Protein AF-A0AA96WYP0-F1 (afdb_monomer_lite)

Radius of gyration: 23.18 Å; chains: 1; bounding box: 49×53×69 Å

Secondary structure (DSSP, 8-state):
----PPPHHHHHHHTTT--EEEEETTEEEEE--SS--EEEPP-------EE--------------HHHHHHHHHHHHTT--EEEES--HHHHHHHHHHHTTT---TT-EEEES---SHHHHHHHHHHHHEE--TTB---HHHHHHHHHT---EEEEES----HHHHHHHHHH-TT-EEEEEESS---TTSS-EEE-----TTS-------S--HHHHHHHHHHHHHHHHHHHHTT-HHHHHHHHHHHHHHHHHTT-HHHHHHHHHHHHHHHHHHT-HHHHHHHHHHHHHHHHHTT-HHHHHHHHHHHHHHHHHTT-HHHHHHHHHHHHHHHHHHSPPPTT---TT--S---

Foldseek 3Di:
DDQVPAPPLQCVQCPVQFPAKADFQFFIWTDGGLLAIFGGHGDHDDDDWAFDAFDDPADDDDDDPPVVLVLCVVCVVVVFAEEEEQDDLLVLVVSLSNNQVVDAWPRGEAEDSEAEFLQLVLQVVQVRGTPDDLRYDYAPVRSLVSQAPDAYEYEARAYPDALVSVVVVCNSNVNYHYYYYHHDDHHPPGPHYHYDPDDDPPPRDDPDDPDDDPVVVVVVVVVLVVVLVVCVVVVVLVVLLVSLSVCLSVCVSVVVLRVSLVSLVSQCVSCVSVVPLLSNLSSLQHNLLSCVSNVVLVSSLVSLVSSLVSCVVVVVVSSNSRSVNRNVSSVVVVDPDPPPDDDPPPPPPDD

Organism: NCBI:txid3060204

pLDDT: mean 81.18, std 18.22, range [28.7, 98.75]

Structure (mmCIF, N/CA/C/O backbone):
data_AF-A0AA96WYP0-F1
#
_entry.id   AF-A0AA96WYP0-F1
#
loop_
_atom_site.group_PDB
_atom_site.id
_atom_site.type_symbol
_atom_site.label_atom_id
_atom_site.label_alt_id
_atom_site.label_comp_id
_atom_site.label_asym_id
_atom_site.label_entity_id
_atom_site.label_seq_id
_atom_site.pdbx_PDB_ins_code
_atom_site.Cartn_x
_atom_site.Cartn_y
_atom_site.Cartn_z
_atom_site.occupancy
_atom_site.B_iso_or_equiv
_atom_site.auth_seq_id
_atom_site.auth_comp_id
_atom_site.auth_asym_id
_atom_site.auth_atom_id
_atom_site.pdbx_PDB_model_num
ATOM 1 N N . MET A 1 1 ? -13.093 6.572 -33.794 1.00 38.16 1 MET A N 1
ATOM 2 C CA . MET A 1 1 ? -11.907 5.724 -34.028 1.00 38.16 1 MET A CA 1
ATOM 3 C C . MET A 1 1 ? -10.662 6.510 -33.650 1.00 38.16 1 MET A C 1
ATOM 5 O O . MET A 1 1 ? -10.245 7.352 -34.424 1.00 38.16 1 MET A O 1
ATOM 9 N N . SER A 1 2 ? -10.109 6.244 -32.468 1.00 28.70 2 SER A N 1
ATOM 10 C CA . SER A 1 2 ? -8.666 6.255 -32.186 1.00 28.70 2 SER A CA 1
ATOM 11 C C . SER A 1 2 ? -8.486 5.521 -30.855 1.00 28.70 2 SER A C 1
ATOM 13 O O . SER A 1 2 ? -8.260 6.111 -29.804 1.00 28.70 2 SER A O 1
ATOM 15 N N . SER A 1 3 ? -8.691 4.203 -30.895 1.00 36.91 3 SER A N 1
ATOM 16 C CA . SER A 1 3 ? -8.041 3.335 -29.919 1.00 36.91 3 SER A CA 1
ATOM 17 C C . SER A 1 3 ? -6.551 3.633 -30.062 1.00 36.91 3 SER A C 1
ATOM 19 O O . SER A 1 3 ? -6.009 3.448 -31.154 1.00 36.91 3 SER A O 1
ATOM 21 N N . SER A 1 4 ? -5.889 4.146 -29.024 1.00 49.41 4 SER A N 1
ATOM 22 C CA . SER A 1 4 ? -4.438 3.997 -28.949 1.00 49.41 4 SER A CA 1
ATOM 23 C C . SER A 1 4 ? -4.193 2.514 -28.683 1.00 49.41 4 SER A C 1
ATOM 25 O O . SER A 1 4 ? -4.024 2.094 -27.537 1.00 49.41 4 SER A O 1
ATOM 27 N N . ALA A 1 5 ? -4.328 1.705 -29.735 1.00 65.31 5 ALA A N 1
ATOM 28 C CA . ALA A 1 5 ? -4.024 0.292 -29.688 1.00 65.31 5 ALA A CA 1
ATOM 29 C C . ALA A 1 5 ? -2.594 0.186 -29.169 1.00 65.31 5 ALA A C 1
ATOM 31 O O . ALA A 1 5 ? -1.705 0.915 -29.626 1.00 65.31 5 ALA A O 1
ATOM 32 N N . LEU A 1 6 ? -2.410 -0.644 -28.146 1.00 78.50 6 LEU A N 1
ATOM 33 C CA . LEU A 1 6 ? -1.093 -0.938 -27.614 1.00 78.50 6 LEU A CA 1
ATOM 34 C C . LEU A 1 6 ? -0.174 -1.276 -28.793 1.00 78.50 6 LEU A C 1
ATOM 36 O O . LEU A 1 6 ? -0.592 -1.911 -29.760 1.00 78.50 6 LEU A O 1
ATOM 40 N N . SER A 1 7 ? 1.081 -0.830 -28.750 1.00 83.12 7 SER A N 1
ATOM 41 C CA . SER A 1 7 ? 2.021 -1.243 -29.796 1.00 83.12 7 SER A CA 1
ATOM 42 C C . SER A 1 7 ? 2.096 -2.774 -29.842 1.00 83.12 7 SER A C 1
ATOM 44 O O . SER A 1 7 ? 2.009 -3.425 -28.798 1.00 83.12 7 SER A O 1
ATOM 46 N N . SER A 1 8 ? 2.319 -3.360 -31.020 1.00 84.94 8 SER A N 1
ATOM 47 C CA . SER A 1 8 ? 2.435 -4.821 -31.162 1.00 84.94 8 SER A CA 1
ATOM 48 C C . SER A 1 8 ? 3.476 -5.421 -30.207 1.00 84.94 8 SER A C 1
ATOM 50 O O . SER A 1 8 ? 3.281 -6.507 -29.669 1.00 84.94 8 SER A O 1
ATOM 52 N N . THR A 1 9 ? 4.557 -4.685 -29.929 1.00 88.56 9 THR A N 1
ATOM 53 C CA . THR A 1 9 ? 5.573 -5.026 -28.921 1.00 88.56 9 THR A CA 1
ATOM 54 C C . THR A 1 9 ? 4.970 -5.234 -27.531 1.00 88.56 9 THR A C 1
ATOM 56 O O . THR A 1 9 ? 5.290 -6.209 -26.854 1.00 88.56 9 THR A O 1
ATOM 59 N N . ILE A 1 10 ? 4.094 -4.327 -27.104 1.00 88.25 10 ILE A N 1
ATOM 60 C CA . ILE A 1 10 ? 3.428 -4.377 -25.802 1.00 88.25 10 ILE A CA 1
ATOM 61 C C . ILE A 1 10 ? 2.369 -5.480 -25.785 1.00 88.25 10 ILE A C 1
ATOM 63 O O . ILE A 1 10 ? 2.313 -6.249 -24.830 1.00 88.25 10 ILE A O 1
ATOM 67 N N . GLU A 1 11 ? 1.570 -5.605 -26.847 1.00 87.00 11 GLU A N 1
ATOM 68 C CA . GLU A 1 11 ? 0.563 -6.665 -26.965 1.00 87.00 11 GLU A CA 1
ATOM 69 C C . GLU A 1 11 ? 1.197 -8.056 -26.847 1.00 87.00 11 GLU A C 1
ATOM 71 O O . GLU A 1 11 ? 0.736 -8.881 -26.059 1.00 87.00 11 GLU A O 1
ATOM 76 N N . MET A 1 12 ? 2.310 -8.299 -27.549 1.00 87.06 12 MET A N 1
ATOM 77 C CA . MET A 1 12 ? 3.061 -9.555 -27.445 1.00 87.06 12 MET A CA 1
ATOM 78 C C . MET A 1 12 ? 3.633 -9.781 -26.042 1.00 87.06 12 MET A C 1
ATOM 80 O O . MET A 1 12 ? 3.637 -10.911 -25.560 1.00 87.06 12 MET A O 1
ATOM 84 N N . ALA A 1 13 ? 4.109 -8.727 -25.374 1.00 86.25 13 ALA A N 1
ATOM 85 C CA . ALA A 1 13 ? 4.645 -8.832 -24.019 1.00 86.25 13 ALA A CA 1
ATOM 86 C C . ALA A 1 13 ? 3.561 -9.130 -22.968 1.00 86.25 13 ALA A C 1
ATOM 88 O O . ALA A 1 13 ? 3.858 -9.758 -21.952 1.00 86.25 13 ALA A O 1
ATOM 89 N N . LEU A 1 14 ? 2.320 -8.693 -23.204 1.00 86.31 14 LEU A N 1
ATOM 90 C CA . LEU A 1 14 ? 1.174 -8.921 -22.320 1.00 86.31 14 LEU A CA 1
ATOM 91 C C . LEU A 1 14 ? 0.420 -10.221 -22.620 1.00 86.31 14 LEU A C 1
ATOM 93 O O . LEU A 1 14 ? -0.296 -10.714 -21.746 1.00 86.31 14 LEU A O 1
ATOM 97 N N . ALA A 1 15 ? 0.554 -10.772 -23.829 1.00 84.38 15 ALA A N 1
ATOM 98 C CA . ALA A 1 15 ? -0.204 -11.929 -24.295 1.00 84.38 15 ALA A CA 1
ATOM 99 C C . ALA A 1 15 ? -0.119 -13.112 -23.312 1.00 84.38 15 ALA A C 1
ATOM 101 O O . ALA A 1 15 ? 0.938 -13.705 -23.108 1.00 84.38 15 ALA A O 1
ATOM 102 N N . GLY A 1 16 ? -1.253 -13.438 -22.678 1.00 76.88 16 GLY A N 1
ATOM 103 C CA . GLY A 1 16 ? -1.366 -14.522 -21.694 1.00 76.88 16 GLY A CA 1
ATOM 104 C C . GLY A 1 16 ? -0.687 -14.264 -20.343 1.00 76.88 16 GLY A C 1
ATOM 105 O O . GLY A 1 16 ? -0.686 -15.156 -19.500 1.00 76.88 16 GLY A O 1
ATOM 106 N N . LYS A 1 17 ? -0.119 -13.070 -20.123 1.00 85.69 17 LYS A N 1
ATOM 107 C CA . LYS A 1 17 ? 0.563 -12.685 -18.877 1.00 85.69 17 LYS A CA 1
ATOM 108 C C . LYS A 1 17 ? -0.240 -11.738 -17.992 1.00 85.69 17 LYS A C 1
ATOM 110 O O . LYS A 1 17 ? 0.137 -11.554 -16.842 1.00 85.69 17 LYS A O 1
ATOM 115 N N . VAL A 1 18 ? -1.302 -11.110 -18.503 1.00 84.81 18 VAL A N 1
ATOM 116 C CA . VAL A 1 18 ? -2.153 -10.222 -17.694 1.00 84.81 18 VAL A CA 1
ATOM 117 C C . VAL A 1 18 ? -2.852 -11.047 -16.619 1.00 84.81 18 VAL A C 1
ATOM 119 O O . VAL A 1 18 ? -3.639 -11.938 -16.930 1.00 84.81 18 VAL A O 1
ATOM 122 N N . VAL A 1 19 ? -2.558 -10.736 -15.360 1.00 87.25 19 VAL A N 1
ATOM 123 C CA . VAL A 1 19 ? -3.119 -11.418 -14.185 1.00 87.25 19 VAL A CA 1
ATOM 124 C C . VAL A 1 19 ? -4.203 -10.595 -13.498 1.00 87.25 19 VAL A C 1
ATOM 126 O O . VAL A 1 19 ? -5.045 -11.166 -12.815 1.00 87.25 19 VAL A O 1
ATOM 129 N N . ALA A 1 20 ? -4.214 -9.272 -13.690 1.00 87.56 20 ALA A N 1
ATOM 130 C CA . ALA A 1 20 ? -5.271 -8.405 -13.184 1.00 87.56 20 ALA A CA 1
ATOM 131 C C . ALA A 1 20 ? -5.466 -7.160 -14.051 1.00 87.56 20 ALA A C 1
ATOM 133 O O . ALA A 1 20 ? -4.534 -6.670 -14.698 1.00 87.56 20 ALA A O 1
ATOM 134 N N . ARG A 1 21 ? -6.698 -6.648 -14.017 1.00 91.88 21 ARG A N 1
ATOM 135 C CA . ARG A 1 21 ? -7.125 -5.394 -14.634 1.00 91.88 21 ARG A CA 1
ATOM 136 C C . ARG A 1 21 ? -7.907 -4.594 -13.601 1.00 91.88 21 ARG A C 1
ATOM 138 O O . ARG A 1 21 ? -8.821 -5.148 -12.997 1.00 91.88 21 ARG A O 1
ATOM 145 N N . PHE A 1 22 ? -7.562 -3.320 -13.432 1.00 91.12 22 PHE A N 1
ATOM 146 C CA . PHE A 1 22 ? -8.312 -2.401 -12.580 1.00 91.12 22 PHE A CA 1
ATOM 147 C C . PHE A 1 22 ? -8.822 -1.198 -13.355 1.00 91.12 22 PHE A C 1
ATOM 149 O O . PHE A 1 22 ? -8.076 -0.579 -14.108 1.00 91.12 22 PHE A O 1
ATOM 156 N N . VAL A 1 23 ? -10.077 -0.841 -13.123 1.00 90.06 23 VAL A N 1
ATOM 157 C CA . VAL A 1 23 ? -10.712 0.380 -13.603 1.00 90.06 23 VAL A CA 1
ATOM 158 C C . VAL A 1 23 ? -10.481 1.482 -12.572 1.00 90.06 23 VAL A C 1
ATOM 160 O O . VAL A 1 23 ? -10.917 1.393 -11.418 1.00 90.06 23 VAL A O 1
ATOM 163 N N . LEU A 1 24 ? -9.783 2.529 -12.995 1.00 88.19 24 LEU A N 1
ATOM 164 C CA . LEU A 1 24 ? -9.467 3.726 -12.221 1.00 88.19 24 LEU A CA 1
ATOM 165 C C . LEU A 1 24 ? -10.377 4.877 -12.660 1.00 88.19 24 LEU A C 1
ATOM 167 O O . LEU A 1 24 ? -11.074 4.786 -13.668 1.00 88.19 24 LEU A O 1
ATOM 171 N N . GLU A 1 25 ? -10.361 5.983 -11.918 1.00 84.50 25 GLU A N 1
ATOM 172 C CA . GLU A 1 25 ? -11.080 7.203 -12.321 1.00 84.50 25 GLU A CA 1
ATOM 173 C C . GLU A 1 25 ? -10.542 7.741 -13.657 1.00 84.50 25 GLU A C 1
ATOM 175 O O . GLU A 1 25 ? -11.285 8.220 -14.513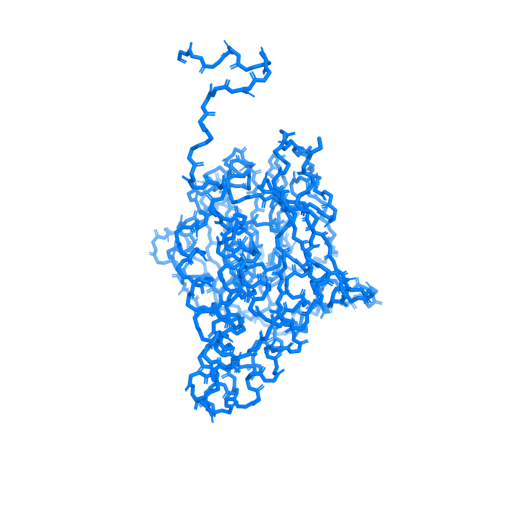 1.00 84.50 25 GLU A O 1
ATOM 180 N N . GLN A 1 26 ? -9.227 7.608 -13.842 1.00 80.25 26 GLN A N 1
ATOM 181 C CA . GLN A 1 26 ? -8.458 8.219 -14.920 1.00 80.25 26 GLN A CA 1
ATOM 182 C C . GLN A 1 26 ? -7.904 7.179 -15.915 1.00 80.25 26 GLN A C 1
ATOM 184 O O . GLN A 1 26 ? -6.863 7.399 -16.524 1.00 80.25 26 GLN A O 1
ATOM 189 N N . GLY A 1 27 ? -8.571 6.034 -16.093 1.00 86.81 27 GLY A N 1
ATOM 190 C CA . GLY A 1 27 ? -8.165 5.007 -17.063 1.00 86.81 27 GLY A CA 1
ATOM 191 C C . GLY A 1 27 ? -8.193 3.599 -16.491 1.00 86.81 27 GLY A C 1
ATOM 192 O O . GLY A 1 27 ? -8.903 3.323 -15.528 1.00 86.81 27 GLY A O 1
ATOM 193 N N . GLU A 1 28 ? -7.417 2.695 -17.080 1.00 89.81 28 GLU A N 1
ATOM 194 C CA . GLU A 1 28 ? -7.327 1.318 -16.593 1.00 89.81 28 GLU A CA 1
ATOM 195 C C . GLU A 1 28 ? -5.880 0.883 -16.399 1.00 89.81 28 GLU A C 1
ATOM 197 O O . GLU A 1 28 ? -4.975 1.314 -17.112 1.00 89.81 28 GLU A O 1
ATOM 202 N N . LEU A 1 29 ? -5.677 -0.015 -15.445 1.00 92.31 29 LEU A N 1
ATOM 203 C CA . LEU A 1 29 ? -4.386 -0.559 -15.066 1.00 92.31 29 LEU A CA 1
ATOM 204 C C . LEU A 1 29 ? -4.328 -2.036 -15.449 1.00 92.31 29 LEU A C 1
ATOM 206 O O . LEU A 1 29 ? -5.180 -2.804 -15.006 1.00 92.31 29 LEU A O 1
ATOM 210 N N . LEU A 1 30 ? -3.326 -2.456 -16.223 1.00 93.19 30 LEU A N 1
ATOM 211 C CA . LEU A 1 30 ? -3.060 -3.877 -16.473 1.00 93.19 30 LEU A CA 1
ATOM 212 C C . LEU A 1 30 ? -1.788 -4.324 -15.755 1.00 93.19 30 LEU A C 1
ATOM 214 O O . LEU A 1 30 ? -0.708 -3.763 -15.954 1.00 93.19 30 LEU A O 1
ATOM 218 N N . ILE A 1 31 ? -1.911 -5.391 -14.969 1.00 91.00 31 ILE A N 1
ATOM 219 C CA . ILE A 1 31 ? -0.829 -5.973 -14.172 1.00 91.00 31 ILE A CA 1
ATOM 220 C C . ILE A 1 31 ? -0.502 -7.360 -14.727 1.00 91.00 31 ILE A C 1
ATOM 222 O O . ILE A 1 31 ? -1.404 -8.161 -14.979 1.00 91.00 31 ILE A O 1
ATOM 226 N N . GLY A 1 32 ? 0.789 -7.666 -14.891 1.00 84.94 32 GLY A N 1
ATOM 227 C CA . GLY A 1 32 ? 1.239 -9.026 -15.214 1.00 84.94 32 GLY A CA 1
ATOM 228 C C . GLY A 1 32 ? 2.540 -9.137 -16.005 1.00 84.94 32 GLY A C 1
ATOM 229 O O . GLY A 1 32 ? 3.241 -10.140 -15.888 1.00 84.94 32 GLY A O 1
ATOM 230 N N . SER A 1 33 ? 2.921 -8.093 -16.743 1.00 88.75 33 SER A N 1
ATOM 231 C CA . SER A 1 33 ? 4.193 -8.056 -17.476 1.00 88.75 33 SER A CA 1
ATOM 232 C C . SER A 1 33 ? 5.409 -8.059 -16.540 1.00 88.75 33 SER A C 1
ATOM 234 O O . SER A 1 33 ? 5.345 -7.597 -15.400 1.00 88.75 33 SER A O 1
ATOM 236 N N . ASP A 1 34 ? 6.544 -8.541 -17.042 1.00 88.44 34 ASP A N 1
ATOM 237 C CA . ASP A 1 34 ? 7.849 -8.443 -16.371 1.00 88.44 34 ASP A CA 1
ATOM 238 C C . ASP A 1 34 ? 8.503 -7.064 -16.580 1.00 88.44 34 ASP A C 1
ATOM 240 O O . ASP A 1 34 ? 9.399 -6.675 -15.837 1.00 88.44 34 ASP A O 1
ATOM 244 N N . TYR A 1 35 ? 8.016 -6.298 -17.563 1.00 91.19 35 TYR A N 1
ATOM 245 C CA . TYR A 1 35 ? 8.504 -4.955 -17.898 1.00 91.19 35 TYR A CA 1
ATOM 246 C C . TYR A 1 35 ? 7.814 -3.837 -17.105 1.00 91.19 35 TYR A C 1
ATOM 248 O O . TYR A 1 35 ? 8.267 -2.690 -17.139 1.00 91.19 35 TYR A O 1
ATOM 256 N N . GLY A 1 36 ? 6.748 -4.175 -16.381 1.00 91.44 36 GLY A N 1
ATOM 257 C CA . GLY A 1 36 ? 5.998 -3.259 -15.532 1.00 91.44 36 GLY A CA 1
ATOM 258 C C . GLY A 1 36 ? 4.507 -3.191 -15.851 1.00 91.44 36 GLY A C 1
ATOM 259 O O . GLY A 1 36 ? 4.010 -3.801 -16.800 1.00 91.44 36 GLY A O 1
ATOM 260 N N . VAL A 1 37 ? 3.790 -2.471 -15.001 1.00 93.88 37 VAL A N 1
ATOM 261 C CA . VAL A 1 37 ? 2.352 -2.227 -15.083 1.00 93.88 37 VAL A CA 1
ATOM 262 C C . VAL A 1 37 ? 2.063 -1.211 -16.180 1.00 93.88 37 VAL A C 1
ATOM 264 O O . VAL A 1 37 ? 2.791 -0.237 -16.345 1.00 93.88 37 VAL A O 1
ATOM 267 N N . ILE A 1 38 ? 0.990 -1.421 -16.940 1.00 94.44 38 ILE A N 1
ATOM 268 C CA . ILE A 1 38 ? 0.659 -0.556 -18.072 1.00 94.44 38 ILE A CA 1
ATOM 269 C C . ILE A 1 38 ? -0.676 0.156 -17.879 1.00 94.44 38 ILE A C 1
ATOM 271 O O . ILE A 1 38 ? -1.640 -0.430 -17.384 1.00 94.44 38 ILE A O 1
ATOM 275 N N . LEU A 1 39 ? -0.709 1.423 -18.284 1.00 92.00 39 LEU A N 1
ATOM 276 C CA . LEU A 1 39 ? -1.898 2.266 -18.268 1.00 92.00 39 LEU A CA 1
ATOM 277 C C . LEU A 1 39 ? -2.590 2.210 -19.624 1.00 92.00 39 LEU A C 1
ATOM 279 O O . LEU A 1 39 ? -1.966 2.419 -20.664 1.00 92.00 39 LEU A O 1
ATOM 283 N N . LEU A 1 40 ? -3.886 1.947 -19.624 1.00 88.44 40 LEU A N 1
ATOM 284 C CA . LEU A 1 40 ? -4.735 2.087 -20.797 1.00 88.44 40 LEU A CA 1
ATOM 285 C C . LEU A 1 40 ? -5.434 3.447 -20.804 1.00 88.44 40 LEU A C 1
ATOM 287 O O . LEU A 1 40 ? -5.601 4.053 -19.741 1.00 88.44 40 LEU A O 1
ATOM 291 N N . PRO A 1 41 ? -5.834 3.922 -21.998 1.00 76.62 41 PRO A N 1
ATOM 292 C CA . PRO A 1 41 ? -6.423 5.237 -22.171 1.00 76.62 41 PRO A CA 1
ATOM 293 C C . PRO A 1 41 ? -7.605 5.513 -21.250 1.00 76.62 41 PRO A C 1
ATOM 295 O O . PRO A 1 41 ? -8.393 4.641 -20.886 1.00 76.62 41 PRO A O 1
ATOM 298 N N . LEU A 1 42 ? -7.709 6.796 -20.933 1.00 67.25 42 LEU A N 1
ATOM 299 C CA . LEU A 1 42 ? -8.707 7.398 -20.073 1.00 67.25 42 LEU A CA 1
ATOM 300 C C . LEU A 1 42 ? -10.117 7.192 -20.602 1.00 67.25 42 LEU A C 1
ATOM 302 O O . LEU A 1 42 ? -10.489 7.733 -21.645 1.00 67.25 42 LEU A O 1
ATOM 306 N N . GLN A 1 43 ? -10.931 6.494 -19.824 1.00 63.97 43 GLN A N 1
ATOM 307 C CA . GLN A 1 43 ? -12.372 6.564 -19.965 1.00 63.97 43 GLN A CA 1
ATOM 308 C C . GLN A 1 43 ? -12.931 7.166 -18.680 1.00 63.97 43 GLN A C 1
ATOM 310 O O . GLN A 1 43 ? -13.129 6.467 -17.694 1.00 63.97 43 GLN A O 1
ATOM 315 N N . MET A 1 44 ? -13.143 8.486 -18.686 1.00 61.94 44 MET A N 1
ATOM 316 C CA . MET A 1 44 ? -13.815 9.166 -17.579 1.00 61.94 44 MET A CA 1
ATOM 317 C C . MET A 1 44 ? -15.240 8.623 -17.481 1.00 61.94 44 MET A C 1
ATOM 319 O O . MET A 1 44 ? -16.068 8.860 -18.363 1.00 61.94 44 MET A O 1
ATOM 323 N N . ALA A 1 45 ? -15.521 7.892 -16.412 1.00 60.44 45 ALA A N 1
ATOM 324 C CA . ALA A 1 45 ? -16.871 7.524 -16.032 1.00 60.44 45 ALA A CA 1
ATOM 325 C C . ALA A 1 45 ? -17.215 8.303 -14.766 1.00 60.44 45 ALA A C 1
ATOM 327 O O . ALA A 1 45 ? -16.415 8.359 -13.838 1.00 60.44 45 ALA A O 1
ATOM 328 N N . LEU A 1 46 ? -18.399 8.908 -14.717 1.00 65.12 46 LEU A N 1
ATOM 329 C CA . LEU A 1 46 ? -18.926 9.403 -13.453 1.00 65.12 46 LEU A CA 1
ATOM 330 C C . LEU A 1 46 ? -19.247 8.167 -12.607 1.00 65.12 46 LEU A C 1
ATOM 332 O O . LEU A 1 46 ? -20.046 7.329 -13.032 1.00 65.12 46 LEU A O 1
ATOM 336 N N . ARG A 1 47 ? -18.572 8.010 -11.467 1.00 79.12 47 ARG A N 1
ATOM 337 C CA . ARG A 1 47 ? -18.711 6.836 -10.602 1.00 79.12 47 ARG A CA 1
ATOM 338 C C . ARG A 1 47 ? -19.341 7.248 -9.283 1.00 79.12 47 ARG A C 1
ATOM 340 O O . ARG A 1 47 ? -19.029 8.297 -8.729 1.00 79.12 47 ARG A O 1
ATOM 347 N N . SER A 1 48 ? -20.245 6.414 -8.796 1.00 84.88 48 SER A N 1
ATOM 348 C CA . SER A 1 48 ? -20.785 6.493 -7.447 1.00 84.88 48 SER A CA 1
ATOM 349 C C . SER A 1 48 ? -20.730 5.105 -6.831 1.00 84.88 48 SER A C 1
ATOM 351 O O . SER A 1 48 ? -20.897 4.097 -7.521 1.00 84.88 48 SER A O 1
ATOM 353 N N . PHE A 1 49 ? -20.477 5.061 -5.531 1.00 92.50 49 PHE A N 1
ATOM 354 C CA . PHE A 1 49 ? -20.436 3.823 -4.772 1.00 92.50 49 PHE A CA 1
ATOM 355 C C . PHE A 1 49 ? -21.635 3.791 -3.830 1.00 92.50 49 PHE A C 1
ATOM 357 O O . PHE A 1 49 ? -21.934 4.781 -3.161 1.00 92.50 49 PHE A O 1
ATOM 364 N N . GLU A 1 50 ? -22.347 2.668 -3.808 1.00 92.81 50 GLU A N 1
ATOM 365 C CA . GLU A 1 50 ? -23.502 2.483 -2.931 1.00 92.81 50 GLU A CA 1
ATOM 366 C C . GLU A 1 50 ? -23.014 2.277 -1.488 1.00 92.81 50 GLU A C 1
ATOM 368 O O . GLU A 1 50 ? -22.202 1.372 -1.267 1.00 92.81 50 GLU A O 1
ATOM 373 N N . PRO A 1 51 ? -23.473 3.080 -0.510 1.00 94.44 51 PRO A N 1
ATOM 374 C CA . PRO A 1 51 ? -23.143 2.858 0.892 1.00 94.44 51 PRO A CA 1
ATOM 375 C C . PRO A 1 51 ? -23.684 1.515 1.384 1.00 94.44 51 PRO A C 1
ATOM 377 O O . PRO A 1 51 ? -24.809 1.132 1.062 1.00 94.44 51 PRO A O 1
ATOM 380 N N . ILE A 1 52 ? -22.904 0.826 2.204 1.00 93.31 52 ILE A N 1
ATOM 381 C CA . ILE A 1 52 ? -23.286 -0.406 2.891 1.00 93.31 52 ILE A CA 1
ATOM 382 C C . ILE A 1 52 ? -22.945 -0.281 4.375 1.00 93.31 52 ILE A C 1
ATOM 384 O O . ILE A 1 52 ? -22.093 0.515 4.763 1.00 93.31 52 ILE A O 1
ATOM 388 N N . LEU A 1 53 ? -23.619 -1.071 5.208 1.00 87.50 53 LEU A N 1
ATOM 389 C CA . LEU A 1 53 ? -23.225 -1.229 6.603 1.00 87.50 53 LEU A CA 1
ATOM 390 C C . LEU A 1 53 ? -22.196 -2.362 6.709 1.00 87.50 53 LEU A C 1
ATOM 392 O O . LEU A 1 53 ? -22.374 -3.398 6.054 1.00 87.50 53 LEU A O 1
ATOM 396 N N . PRO A 1 54 ? -21.142 -2.193 7.521 1.00 83.75 54 PRO A N 1
ATOM 397 C CA . PRO A 1 54 ? -20.117 -3.207 7.677 1.00 83.75 54 PRO A CA 1
ATOM 398 C C . PRO A 1 54 ? -20.721 -4.453 8.330 1.00 83.75 54 PRO A C 1
ATOM 400 O O . PRO A 1 54 ? -21.502 -4.370 9.280 1.00 83.75 54 PRO A O 1
ATOM 403 N N . THR A 1 55 ? -20.370 -5.629 7.810 1.00 66.50 55 THR A N 1
ATOM 404 C CA . THR A 1 55 ? -20.772 -6.903 8.419 1.00 66.50 55 THR A CA 1
ATOM 405 C C . THR A 1 55 ? -19.691 -7.318 9.406 1.00 66.50 55 THR A C 1
ATOM 407 O O . THR A 1 55 ? -18.587 -7.676 9.013 1.00 66.50 55 THR A O 1
ATOM 410 N N . MET A 1 56 ? -20.000 -7.248 10.697 1.00 63.72 56 MET A N 1
ATOM 411 C CA . MET A 1 56 ? -19.103 -7.697 11.758 1.00 63.72 56 MET A CA 1
ATOM 412 C C . MET A 1 56 ? -19.190 -9.224 11.914 1.00 63.72 56 MET A C 1
ATOM 414 O O . MET A 1 56 ? -20.136 -9.740 12.508 1.00 63.72 56 MET A O 1
ATOM 418 N N . GLU A 1 57 ? -18.200 -9.956 11.400 1.00 52.22 57 GLU A N 1
ATOM 419 C CA . GLU A 1 57 ? -17.983 -11.374 11.721 1.00 52.22 57 GLU A CA 1
ATOM 420 C C . GLU A 1 57 ? -17.113 -11.487 12.982 1.00 52.22 57 GLU A C 1
ATOM 422 O O . GLU A 1 57 ? -15.923 -11.778 12.905 1.00 52.22 57 GLU A O 1
ATOM 427 N N . VAL A 1 58 ? -17.669 -11.212 14.166 1.00 52.34 58 VAL A N 1
ATOM 428 C CA . VAL A 1 58 ? -16.925 -11.400 15.425 1.00 52.34 58 VAL A CA 1
ATOM 429 C C . VAL A 1 58 ? -17.664 -12.361 16.341 1.00 52.34 58 VAL A C 1
ATOM 431 O O . VAL A 1 58 ? -18.851 -12.219 16.635 1.00 52.34 58 VAL A O 1
ATOM 434 N N . TYR A 1 59 ? -16.935 -13.395 16.753 1.00 45.50 59 TYR A N 1
ATOM 435 C CA . TYR A 1 59 ? -17.410 -14.449 17.632 1.00 45.50 59 TYR A CA 1
ATOM 436 C C . TYR A 1 59 ? -17.432 -13.936 19.069 1.00 45.50 59 TYR A C 1
ATOM 438 O O . TYR A 1 59 ? -16.399 -13.585 19.636 1.00 45.50 59 TYR A O 1
ATOM 446 N N . ALA A 1 60 ? -18.622 -13.910 19.665 1.00 38.34 60 ALA A N 1
ATOM 447 C CA . ALA A 1 60 ? -18.788 -13.563 21.064 1.00 38.34 60 ALA A CA 1
ATOM 448 C C . ALA A 1 60 ? -18.048 -14.570 21.958 1.00 38.34 60 ALA A C 1
ATOM 450 O O . ALA A 1 60 ? -18.354 -15.764 21.959 1.00 38.34 60 ALA A O 1
ATOM 451 N N . SER A 1 61 ? -17.136 -14.076 22.788 1.00 46.19 61 SER A N 1
ATOM 452 C CA . SER A 1 61 ? -16.719 -14.779 23.998 1.00 46.19 61 SER A CA 1
ATOM 453 C C . SER A 1 61 ? -16.594 -13.783 25.141 1.00 46.19 61 SER A C 1
ATOM 455 O O . SER A 1 61 ? -15.895 -12.780 25.035 1.00 46.19 61 SER A O 1
ATOM 457 N N . VAL A 1 62 ? -17.327 -14.073 26.211 1.00 44.97 62 VAL A N 1
ATOM 458 C CA . VAL A 1 62 ? -17.471 -13.260 27.418 1.00 44.97 62 VAL A CA 1
ATOM 459 C C . VAL A 1 62 ? -16.339 -13.589 28.391 1.00 44.97 62 VAL A C 1
ATOM 461 O O . VAL A 1 62 ? -16.156 -14.751 28.747 1.00 44.97 62 VAL A O 1
ATOM 464 N N . GLY A 1 63 ? -15.625 -12.564 28.854 1.00 48.84 63 GLY A N 1
ATOM 465 C CA . GLY A 1 63 ? -14.662 -12.631 29.957 1.00 48.84 63 GLY A CA 1
ATOM 466 C C . GLY A 1 63 ? -14.109 -11.235 30.243 1.00 48.84 63 GLY A C 1
ATOM 467 O O . GLY A 1 63 ? -13.605 -10.594 29.335 1.00 48.84 63 GLY A O 1
ATOM 468 N N . GLN A 1 64 ? -14.305 -10.731 31.459 1.00 55.69 64 GLN A N 1
ATOM 469 C CA . GLN A 1 64 ? -14.186 -9.312 31.815 1.00 55.69 64 GLN A CA 1
ATOM 470 C C . GLN A 1 64 ? -12.774 -8.849 32.174 1.00 55.69 64 GLN A C 1
ATOM 472 O O . GLN A 1 64 ? -12.085 -9.519 32.935 1.00 55.69 64 GLN A O 1
ATOM 477 N N . ASP A 1 65 ? -12.500 -7.600 31.784 1.00 58.72 65 ASP A N 1
ATOM 478 C CA . ASP A 1 65 ? -12.057 -6.547 32.705 1.00 58.72 65 ASP A CA 1
ATOM 479 C C . ASP A 1 65 ? -13.045 -5.362 32.596 1.00 58.72 65 ASP A C 1
ATOM 481 O O . ASP A 1 65 ? -12.861 -4.416 31.825 1.00 58.72 65 ASP A O 1
ATOM 485 N N . ASP A 1 66 ? -14.158 -5.446 33.337 1.00 67.00 66 ASP A N 1
ATOM 486 C CA . ASP A 1 66 ? -15.286 -4.496 33.270 1.00 67.00 66 ASP A CA 1
ATOM 487 C C . ASP A 1 66 ? -14.840 -3.043 33.458 1.00 67.00 66 ASP A C 1
ATOM 489 O O . ASP A 1 66 ? -15.364 -2.138 32.820 1.00 67.00 66 ASP A O 1
ATOM 493 N N . ALA A 1 67 ? -13.848 -2.802 34.315 1.00 78.56 67 ALA A N 1
ATOM 494 C CA . ALA A 1 67 ? -13.401 -1.451 34.630 1.00 78.56 67 ALA A CA 1
ATOM 495 C C . ALA A 1 67 ? -12.775 -0.738 33.419 1.00 78.56 67 ALA A C 1
ATOM 497 O O . ALA A 1 67 ? -13.073 0.434 33.189 1.00 78.56 67 ALA A O 1
ATOM 498 N N . ILE A 1 68 ? -11.940 -1.433 32.638 1.00 80.69 68 ILE A N 1
ATOM 499 C CA . ILE A 1 68 ? -11.293 -0.856 31.450 1.00 80.69 68 ILE A CA 1
ATOM 500 C C . ILE A 1 68 ? -12.345 -0.601 30.375 1.00 80.69 68 ILE A C 1
ATOM 502 O O . ILE A 1 68 ? -12.396 0.487 29.808 1.00 80.69 68 ILE A O 1
ATOM 506 N N . VAL A 1 69 ? -13.226 -1.576 30.143 1.00 82.19 69 VAL A N 1
ATOM 507 C CA . VAL A 1 69 ? -14.324 -1.447 29.181 1.00 82.19 69 VAL A CA 1
ATOM 508 C C . VAL A 1 69 ? -15.216 -0.251 29.529 1.00 82.19 69 VAL A C 1
ATOM 510 O O . VAL A 1 69 ? -15.488 0.569 28.660 1.00 82.19 69 VAL A O 1
ATOM 513 N N . GLN A 1 70 ? -15.600 -0.078 30.798 1.00 84.50 70 GLN A N 1
ATOM 514 C CA . GLN A 1 70 ? -16.409 1.068 31.232 1.00 84.50 70 GLN A CA 1
ATOM 515 C C . GLN A 1 70 ? -15.680 2.412 31.081 1.00 84.50 70 GLN A C 1
ATOM 517 O O . GLN A 1 70 ? -16.312 3.409 30.741 1.00 84.50 70 GLN A O 1
ATOM 522 N N . GLN A 1 71 ? -14.360 2.466 31.293 1.00 87.50 71 GLN A N 1
ATOM 523 C CA . GLN A 1 71 ? -13.583 3.685 31.031 1.00 87.50 71 GLN A CA 1
ATOM 524 C C . GLN A 1 71 ? -13.540 4.028 29.540 1.00 87.50 71 GLN A C 1
ATOM 526 O O . GLN A 1 71 ? -13.704 5.193 29.182 1.00 87.50 71 GLN A O 1
ATOM 531 N N . VAL A 1 72 ? -13.358 3.022 28.678 1.00 89.00 72 VAL A N 1
ATOM 532 C CA . VAL A 1 72 ? -13.399 3.201 27.222 1.00 89.00 72 VAL A CA 1
ATOM 533 C C . VAL A 1 72 ? -14.776 3.699 26.792 1.00 89.00 72 VAL A C 1
ATOM 535 O O . VAL A 1 72 ? -14.855 4.717 26.114 1.00 89.00 72 VAL A O 1
ATOM 538 N N . LEU A 1 73 ? -15.854 3.045 27.232 1.00 88.56 73 LEU A N 1
ATOM 539 C CA . LEU A 1 73 ? -17.223 3.466 26.921 1.00 88.56 73 LEU A CA 1
ATOM 540 C C . LEU A 1 73 ? -17.500 4.898 27.398 1.00 88.56 73 LEU A C 1
ATOM 542 O O . LEU A 1 73 ? -18.033 5.692 26.634 1.00 88.56 73 LEU A O 1
ATOM 546 N N . GLY A 1 74 ? -17.051 5.274 28.600 1.00 89.50 74 GLY A N 1
ATOM 547 C CA . GLY A 1 74 ? -17.199 6.643 29.102 1.00 89.50 74 GLY A CA 1
ATOM 548 C C . GLY A 1 74 ? -16.457 7.697 28.268 1.00 89.50 74 GLY A C 1
ATOM 549 O O . GLY A 1 74 ? -16.961 8.807 28.096 1.00 89.50 74 GLY A O 1
ATOM 550 N N . ALA A 1 75 ? -15.282 7.368 27.723 1.00 90.06 75 ALA A N 1
ATOM 551 C CA . ALA A 1 75 ? -14.570 8.249 26.795 1.00 90.06 75 ALA A CA 1
ATOM 552 C C . ALA A 1 75 ? -15.299 8.367 25.447 1.00 90.06 75 ALA A C 1
ATOM 554 O O . ALA A 1 75 ? -15.430 9.469 24.913 1.00 90.06 75 ALA A O 1
ATOM 555 N N . LEU A 1 76 ? -15.826 7.253 24.930 1.00 90.62 76 LEU A N 1
ATOM 556 C CA . LEU A 1 76 ? -16.605 7.236 23.692 1.00 90.62 76 LEU A CA 1
ATOM 557 C C . LEU A 1 76 ? -17.916 8.027 23.834 1.00 90.62 76 LEU A C 1
ATOM 559 O O . LEU A 1 76 ? -18.233 8.827 22.958 1.00 90.62 76 LEU A O 1
ATOM 563 N N . ASP A 1 77 ? -18.618 7.909 24.965 1.00 90.00 77 ASP A N 1
ATOM 564 C CA . ASP A 1 77 ? -19.798 8.725 25.289 1.00 90.00 77 ASP A CA 1
ATOM 565 C C . ASP A 1 77 ? -19.454 10.224 25.346 1.00 90.00 77 ASP A C 1
ATOM 567 O O . ASP A 1 77 ? -20.230 11.076 24.906 1.00 90.00 77 ASP A O 1
ATOM 571 N N . ALA A 1 78 ? -18.251 10.566 25.820 1.00 90.06 78 ALA A N 1
ATOM 572 C CA . ALA A 1 78 ? -17.710 11.925 25.787 1.00 90.06 78 ALA A CA 1
ATOM 573 C C . ALA A 1 78 ? -17.213 12.364 24.392 1.00 90.06 78 ALA A C 1
ATOM 575 O O . ALA A 1 78 ? -16.669 13.462 24.263 1.00 90.06 78 ALA A O 1
ATOM 576 N N . HIS A 1 79 ? -17.413 11.536 23.359 1.00 87.62 79 HIS A N 1
ATOM 577 C CA . HIS A 1 79 ? -16.977 11.752 21.976 1.00 87.62 79 HIS A CA 1
ATOM 578 C C . HIS A 1 79 ? -15.454 11.917 21.863 1.00 87.62 79 HIS A C 1
ATOM 580 O O . HIS A 1 79 ? -14.944 12.726 21.087 1.00 87.62 79 HIS A O 1
ATOM 586 N N . GLN A 1 80 ? -14.711 11.154 22.667 1.00 88.00 80 GLN A N 1
ATOM 587 C CA . GLN A 1 80 ? -13.254 11.155 22.683 1.00 88.00 80 GLN A CA 1
ATOM 588 C C . GLN A 1 80 ? -12.708 9.831 22.156 1.00 88.00 80 GLN A C 1
ATOM 590 O O . GLN A 1 80 ? -13.102 8.750 22.591 1.00 88.00 80 GLN A O 1
ATOM 595 N N . SER A 1 81 ? -11.745 9.927 21.241 1.00 89.06 81 SER A N 1
ATOM 596 C CA . SER A 1 81 ? -10.925 8.780 20.850 1.00 89.06 81 SER A CA 1
ATOM 597 C C . SER A 1 81 ? -9.922 8.442 21.952 1.00 89.06 81 SER A C 1
ATOM 599 O O . SER A 1 81 ? -9.422 9.339 22.634 1.00 89.06 81 SER A O 1
ATOM 601 N N . ILE A 1 82 ? -9.614 7.157 22.119 1.00 88.62 82 ILE A N 1
ATOM 602 C CA . ILE A 1 82 ? -8.848 6.655 23.262 1.00 88.62 82 ILE A CA 1
ATOM 603 C C . ILE A 1 82 ? -7.778 5.643 22.849 1.00 88.62 82 ILE A C 1
ATOM 605 O O . ILE A 1 82 ? -8.003 4.770 22.009 1.00 88.62 82 ILE A O 1
ATOM 609 N N . GLU A 1 83 ? -6.598 5.755 23.461 1.00 89.31 83 GLU A N 1
ATOM 610 C CA . GLU A 1 83 ? -5.514 4.779 23.322 1.00 89.31 83 GLU A CA 1
ATOM 611 C C . GLU A 1 83 ? -5.453 3.853 24.544 1.00 89.31 83 GLU A C 1
ATOM 613 O O . GLU A 1 83 ? -5.376 4.307 25.683 1.00 89.31 83 GLU A O 1
ATOM 618 N N . ILE A 1 84 ? -5.425 2.549 24.303 1.00 88.25 84 ILE A N 1
ATOM 619 C CA . ILE A 1 84 ? -5.204 1.505 25.299 1.00 88.25 84 ILE A CA 1
ATOM 620 C C . ILE A 1 84 ? -3.789 0.979 25.088 1.00 88.25 84 ILE A C 1
ATOM 622 O O . ILE A 1 84 ? -3.451 0.543 23.986 1.00 88.25 84 ILE A O 1
ATOM 626 N N . PHE A 1 85 ? -2.942 1.021 26.113 1.00 86.62 85 PHE A N 1
ATOM 627 C CA . PHE A 1 85 ? -1.554 0.592 25.969 1.00 86.62 85 PHE A CA 1
ATOM 628 C C . PHE A 1 85 ? -1.039 -0.259 27.125 1.00 86.62 85 PHE A C 1
ATOM 630 O O . PHE A 1 85 ? -1.555 -0.201 28.234 1.00 86.62 85 PHE A O 1
ATOM 637 N N . GLY A 1 86 ? 0.005 -1.045 26.850 1.00 78.88 86 GLY A N 1
ATOM 638 C CA . GLY A 1 86 ? 0.637 -1.936 27.834 1.00 78.88 86 GLY A CA 1
ATOM 639 C C . GLY A 1 86 ? 0.170 -3.394 27.773 1.00 78.88 86 GLY A C 1
ATOM 640 O O . GLY A 1 86 ? 0.784 -4.242 28.410 1.00 78.88 86 GLY A O 1
ATOM 641 N N . CYS A 1 87 ? -0.840 -3.699 26.955 1.00 73.12 87 CYS A N 1
ATOM 642 C CA . CYS A 1 87 ? -1.296 -5.063 26.686 1.00 73.12 87 CYS A CA 1
ATOM 643 C C . CYS A 1 87 ? -0.362 -5.825 25.731 1.00 73.12 87 CYS A C 1
ATOM 645 O O . CYS A 1 87 ? 0.282 -5.244 24.848 1.00 73.12 87 CYS A O 1
ATOM 647 N N . SER A 1 88 ? -0.371 -7.151 25.846 1.00 74.38 88 SER A N 1
ATOM 648 C CA . SER A 1 88 ? 0.040 -8.053 24.772 1.00 74.38 88 SER A CA 1
ATOM 649 C C . SER A 1 88 ? -0.951 -8.004 23.601 1.00 74.38 88 SER A C 1
ATOM 651 O O . SER A 1 88 ? -2.125 -7.670 23.769 1.00 74.38 88 SER A O 1
ATOM 653 N N . ASN A 1 89 ? -0.506 -8.408 22.406 1.00 71.50 89 ASN A N 1
ATOM 654 C CA . ASN A 1 89 ? -1.369 -8.434 21.221 1.00 71.50 89 ASN A CA 1
ATOM 655 C C . ASN A 1 89 ? -2.650 -9.255 21.424 1.00 71.50 89 ASN A C 1
ATOM 657 O O . ASN A 1 89 ? -3.705 -8.845 20.957 1.00 71.50 89 ASN A O 1
ATOM 661 N N . ALA A 1 90 ? -2.570 -10.396 22.116 1.00 72.50 90 ALA A N 1
ATOM 662 C CA . ALA A 1 90 ? -3.730 -11.260 22.335 1.00 72.50 90 ALA A CA 1
ATOM 663 C C . ALA A 1 90 ? -4.796 -10.576 23.207 1.00 72.50 90 ALA A C 1
ATOM 665 O O . ALA A 1 90 ? -5.985 -10.644 22.898 1.00 72.50 90 ALA A O 1
ATOM 666 N N . GLU A 1 91 ? -4.365 -9.881 24.260 1.00 75.62 91 GLU A N 1
ATOM 667 C CA . GLU A 1 91 ? -5.243 -9.118 25.151 1.00 75.62 91 GLU A CA 1
ATOM 668 C C . GLU A 1 91 ? -5.864 -7.921 24.429 1.00 75.62 91 GLU A C 1
ATOM 670 O O . GLU A 1 91 ? -7.062 -7.678 24.552 1.00 75.62 91 GLU A O 1
ATOM 675 N N . SER A 1 92 ? -5.073 -7.200 23.628 1.00 79.19 92 SER A N 1
ATOM 676 C CA . SER A 1 92 ? -5.558 -6.096 22.798 1.00 79.19 92 SER A CA 1
ATOM 677 C C . SER A 1 92 ? -6.606 -6.544 21.780 1.00 79.19 92 SER A C 1
ATOM 679 O O . SER A 1 92 ? -7.677 -5.938 21.722 1.00 79.19 92 SER A O 1
ATOM 681 N N . SER A 1 93 ? -6.350 -7.622 21.026 1.00 78.06 93 SER A N 1
ATOM 682 C CA . SER A 1 93 ? -7.328 -8.184 20.082 1.00 78.06 93 SER A CA 1
ATOM 683 C C . SER A 1 93 ? -8.618 -8.574 20.806 1.00 78.06 93 SER A C 1
ATOM 685 O O . SER A 1 93 ? -9.714 -8.264 20.341 1.00 78.06 93 SER A O 1
ATOM 687 N N . PHE A 1 94 ? -8.505 -9.232 21.965 1.00 76.44 94 PHE A N 1
ATOM 688 C CA . PHE A 1 94 ? -9.659 -9.645 22.761 1.00 76.44 94 PHE A CA 1
ATOM 689 C C . PHE A 1 94 ? -10.483 -8.445 23.256 1.00 76.44 94 PHE A C 1
ATOM 691 O O . PHE A 1 94 ? -11.696 -8.399 23.044 1.00 76.44 94 PHE A O 1
ATOM 698 N N . LEU A 1 95 ? -9.830 -7.449 23.858 1.00 79.06 95 LEU A N 1
ATOM 699 C CA . LEU A 1 95 ? -10.486 -6.261 24.400 1.00 79.06 95 LEU A CA 1
ATOM 700 C C . LEU A 1 95 ? -11.203 -5.463 23.306 1.00 79.06 95 LEU A C 1
ATOM 702 O O . LEU A 1 95 ? -12.380 -5.138 23.460 1.00 79.06 95 LEU A O 1
ATOM 706 N N . LEU A 1 96 ? -10.532 -5.199 22.182 1.00 83.75 96 LEU A N 1
ATOM 707 C CA . LEU A 1 96 ? -11.136 -4.496 21.049 1.00 83.75 96 LEU A CA 1
ATOM 708 C C . LEU A 1 96 ? -12.358 -5.253 20.509 1.00 83.75 96 LEU A C 1
ATOM 710 O O . LEU A 1 96 ? -13.418 -4.659 20.326 1.00 83.75 96 LEU A O 1
ATOM 714 N N . ARG A 1 97 ? -12.267 -6.576 20.339 1.00 79.19 97 ARG A N 1
ATOM 715 C CA . ARG A 1 97 ? -13.408 -7.398 19.897 1.00 79.19 97 ARG A CA 1
ATOM 716 C C . ARG A 1 97 ? -14.573 -7.359 20.888 1.00 79.19 97 ARG A C 1
ATOM 718 O O . ARG A 1 97 ? -15.724 -7.321 20.463 1.00 79.19 97 ARG A O 1
ATOM 725 N N . SER A 1 98 ? -14.296 -7.308 22.192 1.00 77.31 98 SER A N 1
ATOM 726 C CA . SER A 1 98 ? -15.337 -7.189 23.223 1.00 77.31 98 SER A CA 1
ATOM 727 C C . SER A 1 98 ? -16.089 -5.850 23.173 1.00 77.31 98 SER A C 1
ATOM 729 O O . SER A 1 98 ? -17.292 -5.815 23.440 1.00 77.31 98 SER A O 1
ATOM 731 N N . LEU A 1 99 ? -15.405 -4.762 22.795 1.00 80.19 99 LEU A N 1
ATOM 732 C CA . LEU A 1 99 ? -15.978 -3.416 22.669 1.00 80.19 99 LEU A CA 1
ATOM 733 C C . LEU A 1 99 ? -16.904 -3.289 21.460 1.00 80.19 99 LEU A C 1
ATOM 735 O O . LEU A 1 99 ? -17.871 -2.531 21.498 1.00 80.19 99 LEU A O 1
ATOM 739 N N . ALA A 1 100 ? -16.648 -4.065 20.409 1.00 78.94 100 ALA A N 1
ATOM 740 C CA . ALA A 1 100 ? -17.362 -3.957 19.144 1.00 78.94 100 ALA A CA 1
ATOM 741 C C . ALA A 1 100 ? -18.872 -4.263 19.229 1.00 78.94 100 ALA A C 1
ATOM 743 O O . ALA A 1 100 ? -19.621 -3.892 18.331 1.00 78.94 100 ALA A O 1
ATOM 744 N N . HIS A 1 101 ? -19.326 -4.921 20.302 1.00 76.12 101 HIS A N 1
ATOM 745 C CA . HIS A 1 101 ? -20.743 -5.206 20.566 1.00 76.12 101 HIS A CA 1
ATOM 746 C C . HIS A 1 101 ? -21.381 -4.291 21.620 1.00 76.12 101 HIS A C 1
ATOM 748 O O . HIS A 1 101 ? -22.568 -4.431 21.903 1.00 76.12 101 HIS A O 1
ATOM 754 N N . GLN A 1 102 ? -20.601 -3.412 22.249 1.00 79.00 102 GLN A N 1
ATOM 755 C CA . GLN A 1 102 ? -21.045 -2.616 23.398 1.00 79.00 102 GLN A CA 1
ATOM 756 C C . GLN A 1 102 ? -21.266 -1.142 23.058 1.00 79.00 102 GLN A C 1
ATOM 758 O O . GLN A 1 102 ? -21.846 -0.420 23.864 1.00 79.00 102 GLN A O 1
ATOM 763 N N . PHE A 1 103 ? -20.824 -0.706 21.878 1.00 79.81 103 PHE A N 1
ATOM 764 C CA . PHE A 1 103 ? -20.974 0.664 21.413 1.00 79.81 103 PHE A CA 1
ATOM 765 C C . PHE A 1 103 ? -21.491 0.674 19.974 1.00 79.81 103 PHE A C 1
ATOM 767 O O . PHE A 1 103 ? -20.892 0.068 19.084 1.00 79.81 103 PHE A O 1
ATOM 774 N N . GLU A 1 104 ? -22.616 1.349 19.756 1.00 83.38 104 GLU A N 1
ATOM 775 C CA . GLU A 1 104 ? -23.253 1.468 18.447 1.00 83.38 104 GLU A CA 1
ATOM 776 C C . GLU A 1 104 ? -22.977 2.849 17.852 1.00 83.38 104 GLU A C 1
ATOM 778 O O . GLU A 1 104 ? -23.098 3.871 18.521 1.00 83.38 104 GLU A O 1
ATOM 783 N N . MET A 1 105 ? -22.629 2.868 16.568 1.00 85.06 105 MET A N 1
ATOM 784 C CA . MET A 1 105 ? -22.464 4.077 15.762 1.00 85.06 105 MET A CA 1
ATOM 785 C C . MET A 1 105 ? -23.361 3.975 14.531 1.00 85.06 105 MET A C 1
ATOM 787 O O . MET A 1 105 ? -23.621 2.869 14.053 1.00 85.06 105 MET A O 1
ATOM 791 N N . GLU A 1 106 ? -23.807 5.112 13.992 1.00 86.94 106 GLU A N 1
ATOM 792 C CA . GLU A 1 106 ? -24.776 5.164 12.883 1.00 86.94 106 GLU A CA 1
ATOM 793 C C . GLU A 1 106 ? -24.356 4.303 11.681 1.00 86.94 106 GLU A C 1
ATOM 795 O O . GLU A 1 106 ? -25.176 3.585 11.108 1.00 86.94 106 GLU A O 1
ATOM 800 N N . HIS A 1 107 ? -23.072 4.345 11.318 1.00 88.94 107 HIS A N 1
ATOM 801 C CA . HIS A 1 107 ? -22.532 3.625 10.166 1.00 88.94 107 HIS A CA 1
ATOM 802 C C . HIS A 1 107 ? -21.788 2.335 10.550 1.00 88.94 107 HIS A C 1
ATOM 804 O O . HIS A 1 107 ? -21.166 1.707 9.696 1.00 88.94 107 HIS A O 1
ATOM 810 N N . GLY A 1 108 ? -21.879 1.915 11.815 1.00 89.19 108 GLY A N 1
ATOM 811 C CA . GLY A 1 108 ? -21.346 0.651 12.316 1.00 89.19 108 GLY A CA 1
ATOM 812 C C . GLY A 1 108 ? -19.945 0.723 12.928 1.00 89.19 108 GLY A C 1
ATOM 813 O O . GLY A 1 108 ? -19.381 1.792 13.172 1.00 89.19 108 GLY A O 1
ATOM 814 N N . VAL A 1 109 ? -19.401 -0.461 13.206 1.00 89.81 109 VAL A N 1
ATOM 815 C CA . VAL A 1 109 ? -18.093 -0.658 13.841 1.00 89.81 109 VAL A CA 1
ATOM 816 C C . VAL A 1 109 ? -17.146 -1.318 12.845 1.00 89.81 109 VAL A C 1
ATOM 818 O O . VAL A 1 109 ? -17.501 -2.299 12.192 1.00 89.81 109 VAL A O 1
ATOM 821 N N . LEU A 1 110 ? -15.937 -0.779 12.739 1.00 89.12 110 LEU A N 1
ATOM 822 C CA . LEU A 1 110 ? -14.860 -1.284 11.904 1.00 89.12 110 LEU A CA 1
ATOM 823 C C . LEU A 1 110 ? -13.740 -1.817 12.791 1.00 89.12 110 LEU A C 1
ATOM 825 O O . LEU A 1 110 ? -13.241 -1.103 13.655 1.00 89.12 110 LEU A O 1
ATOM 829 N N . TYR A 1 111 ? -13.313 -3.053 12.549 1.00 86.00 111 TYR A N 1
ATOM 830 C CA . TYR A 1 111 ? -12.216 -3.680 13.277 1.00 86.00 111 TYR A CA 1
ATOM 831 C C . TYR A 1 111 ? -11.050 -3.981 12.335 1.00 86.00 111 TYR A C 1
ATOM 833 O O . TYR A 1 111 ? -11.202 -4.742 11.380 1.00 86.00 111 TYR A O 1
ATOM 841 N N . LEU A 1 112 ? -9.889 -3.380 12.606 1.00 82.50 112 LEU A N 1
ATOM 842 C CA . LEU A 1 112 ? -8.663 -3.591 11.843 1.00 82.50 112 LEU A CA 1
ATOM 843 C C . LEU A 1 112 ? -7.616 -4.270 12.725 1.00 82.50 112 LEU A C 1
ATOM 845 O O . LEU A 1 112 ? -7.064 -3.657 13.639 1.00 82.50 112 LEU A O 1
ATOM 849 N N . GLU A 1 113 ? -7.298 -5.521 12.394 1.00 72.12 113 GLU A N 1
ATOM 850 C CA . GLU A 1 113 ? -6.233 -6.287 13.056 1.00 72.12 113 GLU A CA 1
ATOM 851 C C . GLU A 1 113 ? -4.841 -5.718 12.749 1.00 72.12 113 GLU A C 1
ATOM 853 O O . GLU A 1 113 ? -3.911 -5.859 13.539 1.00 72.12 113 GLU A O 1
ATOM 858 N N . GLN A 1 114 ? -4.688 -5.087 11.584 1.00 68.50 114 GLN A N 1
ATOM 859 C CA . GLN A 1 114 ? -3.429 -4.497 11.171 1.00 68.50 114 GLN A CA 1
ATOM 860 C C . GLN A 1 114 ? -3.661 -3.254 10.315 1.00 68.50 114 GLN A C 1
ATOM 862 O O . GLN A 1 114 ? -4.334 -3.294 9.288 1.00 68.50 114 GLN A O 1
ATOM 867 N N . ALA A 1 115 ? -3.059 -2.147 10.740 1.00 61.62 115 ALA A N 1
ATOM 868 C CA . ALA A 1 115 ? -3.104 -0.863 10.056 1.00 61.62 115 ALA A CA 1
ATOM 869 C C . ALA A 1 115 ? -1.670 -0.400 9.775 1.00 61.62 115 ALA A C 1
ATOM 871 O O . ALA A 1 115 ? -1.039 0.237 10.623 1.00 61.62 115 ALA A O 1
ATOM 872 N N . ASP A 1 116 ? -1.144 -0.778 8.605 1.00 73.25 116 ASP A N 1
ATOM 873 C CA . ASP A 1 116 ? 0.271 -0.566 8.286 1.00 73.25 116 ASP A CA 1
ATOM 874 C C . ASP A 1 116 ? 0.544 0.766 7.568 1.00 73.25 116 ASP A C 1
ATOM 876 O O . ASP A 1 116 ? 1.440 1.518 7.952 1.00 73.25 116 ASP A O 1
ATOM 880 N N . VAL A 1 117 ? -0.240 1.070 6.529 1.00 85.94 117 VAL A N 1
ATOM 881 C CA . VAL A 1 117 ? -0.080 2.271 5.697 1.00 85.94 117 VAL A CA 1
ATOM 882 C C . VAL A 1 117 ? -1.404 3.017 5.630 1.00 85.94 117 VAL A C 1
ATOM 884 O O . VAL A 1 117 ? -2.426 2.412 5.308 1.00 85.94 117 VAL A O 1
ATOM 887 N N . LEU A 1 118 ? -1.395 4.325 5.909 1.00 89.31 118 LEU A N 1
ATOM 888 C CA . LEU A 1 118 ? -2.615 5.134 6.011 1.00 89.31 118 LEU A CA 1
ATOM 889 C C . LEU A 1 118 ? -3.524 5.008 4.778 1.00 89.31 118 LEU A C 1
ATOM 891 O O . LEU A 1 118 ? -4.727 4.825 4.924 1.00 89.31 118 LEU A O 1
ATOM 895 N N . GLU A 1 119 ? -2.966 5.058 3.566 1.00 89.75 119 GLU A N 1
ATOM 896 C CA . GLU A 1 119 ? -3.766 4.935 2.336 1.00 89.75 119 GLU A CA 1
ATOM 897 C C . GLU A 1 119 ? -4.474 3.581 2.211 1.00 89.75 119 GLU A C 1
ATOM 899 O O . GLU A 1 119 ? -5.619 3.530 1.763 1.00 89.75 119 GLU A O 1
ATOM 904 N N . ASP A 1 120 ? -3.822 2.496 2.633 1.00 89.56 120 ASP A N 1
ATOM 905 C CA . ASP A 1 120 ? -4.408 1.155 2.581 1.00 89.56 120 ASP A CA 1
ATOM 906 C C . ASP A 1 120 ? -5.480 0.985 3.664 1.00 89.56 120 ASP A C 1
ATOM 908 O O . ASP A 1 120 ? -6.508 0.356 3.421 1.00 89.56 120 ASP A O 1
ATOM 912 N N . VAL A 1 121 ? -5.285 1.614 4.829 1.00 90.00 121 VAL A N 1
ATOM 913 C CA . VAL A 1 121 ? -6.290 1.693 5.901 1.00 90.00 121 VAL A CA 1
ATOM 914 C C . VAL A 1 121 ? -7.538 2.426 5.415 1.00 90.00 121 VAL A C 1
ATOM 916 O O . VAL A 1 121 ? -8.643 1.902 5.532 1.00 90.00 121 VAL A O 1
ATOM 919 N N . LEU A 1 122 ? -7.371 3.612 4.824 1.00 93.25 122 LEU A N 1
ATOM 920 C CA . LEU A 1 122 ? -8.479 4.410 4.295 1.00 93.25 122 LEU A CA 1
ATOM 921 C C . LEU A 1 122 ? -9.226 3.672 3.184 1.00 93.25 122 LEU A C 1
ATOM 923 O O . LEU A 1 122 ? -10.455 3.682 3.145 1.00 93.25 122 LEU A O 1
ATOM 927 N N . GLN A 1 123 ? -8.497 3.006 2.288 1.00 91.62 123 GLN A N 1
ATOM 928 C CA . GLN A 1 123 ? -9.122 2.185 1.263 1.00 91.62 123 GLN A CA 1
ATOM 929 C C . GLN A 1 123 ? -9.921 1.036 1.868 1.00 91.62 123 GLN A C 1
ATOM 931 O O . GLN A 1 123 ? -11.063 0.829 1.468 1.00 91.62 123 GLN A O 1
ATOM 936 N N . TRP A 1 124 ? -9.339 0.296 2.811 1.00 90.56 124 TRP A N 1
ATOM 937 C CA . TRP A 1 124 ? -10.028 -0.818 3.445 1.00 90.56 124 TRP A CA 1
ATOM 938 C C . TRP A 1 124 ? -11.313 -0.341 4.130 1.00 90.56 124 TRP A C 1
ATOM 940 O O . TRP A 1 124 ? -12.368 -0.929 3.909 1.00 90.56 124 TRP A O 1
ATOM 950 N N . MET A 1 125 ? -11.257 0.773 4.873 1.00 92.00 125 MET A N 1
ATOM 951 C CA . MET A 1 125 ? -12.433 1.379 5.513 1.00 92.00 125 MET A CA 1
ATOM 952 C C . MET A 1 125 ? -13.509 1.728 4.487 1.00 92.00 125 MET A C 1
ATOM 954 O O . MET A 1 125 ? -14.686 1.439 4.688 1.00 92.00 125 MET A O 1
ATOM 958 N N . PHE A 1 126 ? -13.105 2.318 3.363 1.00 94.00 126 PHE A N 1
ATOM 959 C CA . PHE A 1 126 ? -14.019 2.638 2.278 1.00 94.00 126 PHE A CA 1
ATOM 960 C C . PHE A 1 126 ? -14.671 1.379 1.693 1.00 94.00 126 PHE A C 1
ATOM 962 O O . PHE A 1 126 ? -15.881 1.354 1.512 1.00 94.00 126 PHE A O 1
ATOM 969 N N . GLU A 1 127 ? -13.911 0.309 1.462 1.00 91.94 127 GLU A N 1
ATOM 970 C CA . GLU A 1 127 ? -14.439 -0.963 0.949 1.00 91.94 127 GLU A CA 1
ATOM 971 C C . GLU A 1 127 ? -15.344 -1.697 1.963 1.00 91.94 127 GLU A C 1
ATOM 973 O O . GLU A 1 127 ? -16.184 -2.494 1.549 1.00 91.94 127 GLU A O 1
ATOM 978 N N . GLN A 1 128 ? -15.238 -1.405 3.268 1.00 91.81 128 GLN A N 1
ATOM 979 C CA . GLN A 1 128 ? -16.189 -1.894 4.281 1.00 91.81 128 GLN A CA 1
ATOM 980 C C . GLN A 1 128 ? -17.501 -1.099 4.326 1.00 91.81 128 GLN A C 1
ATOM 982 O O . GLN A 1 128 ? -18.530 -1.638 4.731 1.00 91.81 128 GLN A O 1
ATOM 987 N N . LEU A 1 129 ? -17.467 0.177 3.934 1.00 93.88 129 LEU A N 1
ATOM 988 C CA . LEU A 1 129 ? -18.605 1.100 4.007 1.00 93.88 129 LEU A CA 1
ATOM 989 C C . LEU A 1 129 ? -19.286 1.331 2.659 1.00 93.88 129 LEU A C 1
ATOM 991 O O . LEU A 1 129 ? -20.344 1.958 2.596 1.00 93.88 129 LEU A O 1
ATOM 995 N N . TYR A 1 130 ? -18.695 0.836 1.573 1.00 94.69 130 TYR A N 1
ATOM 996 C CA . TYR A 1 130 ? -19.202 1.008 0.223 1.00 94.69 130 TYR A CA 1
ATOM 997 C C . TYR A 1 130 ? -19.076 -0.264 -0.607 1.00 94.69 130 TYR A C 1
ATOM 999 O O . TYR A 1 130 ? -18.082 -0.985 -0.562 1.00 94.69 130 TYR A O 1
ATOM 1007 N N . ARG A 1 131 ? -20.074 -0.507 -1.457 1.00 94.06 131 ARG A N 1
ATOM 1008 C CA . ARG A 1 131 ? -20.036 -1.581 -2.448 1.00 94.06 131 ARG A CA 1
ATOM 1009 C C . ARG A 1 131 ? -19.113 -1.187 -3.603 1.00 94.06 131 ARG A C 1
ATOM 1011 O O . ARG A 1 131 ? -19.518 -0.476 -4.522 1.00 94.06 131 ARG A O 1
ATOM 1018 N N . VAL A 1 132 ? -17.879 -1.686 -3.567 1.00 91.75 132 VAL A N 1
ATOM 1019 C CA . VAL A 1 132 ? -16.862 -1.471 -4.608 1.00 91.75 132 VAL A CA 1
ATOM 1020 C C . VAL A 1 132 ? -16.674 -2.754 -5.427 1.00 91.75 132 VAL A C 1
ATOM 1022 O O . VAL A 1 132 ? -16.383 -3.804 -4.851 1.00 91.75 132 VAL A O 1
ATOM 1025 N N . PRO A 1 133 ? -16.826 -2.721 -6.765 1.00 90.94 133 PRO A N 1
ATOM 1026 C CA . PRO A 1 133 ? -16.511 -3.875 -7.604 1.00 90.94 133 PRO A CA 1
ATOM 1027 C C . PRO A 1 133 ? -15.048 -4.321 -7.458 1.00 90.94 133 PRO A C 1
ATOM 1029 O O . PRO A 1 133 ? -14.141 -3.505 -7.282 1.00 90.94 133 PRO A O 1
ATOM 1032 N N . ALA A 1 134 ? -14.801 -5.629 -7.558 1.00 86.44 134 ALA A N 1
ATOM 1033 C CA . ALA A 1 134 ? -13.469 -6.197 -7.342 1.00 86.44 134 ALA A CA 1
ATOM 1034 C C . ALA A 1 134 ? -12.415 -5.636 -8.314 1.00 86.44 134 ALA A C 1
ATOM 1036 O O . ALA A 1 134 ? -11.277 -5.409 -7.915 1.00 86.44 134 ALA A O 1
ATOM 1037 N N . ASP A 1 135 ? -12.808 -5.353 -9.554 1.00 88.38 135 ASP A N 1
ATOM 1038 C CA . ASP A 1 135 ? -11.981 -4.784 -10.617 1.00 88.38 135 ASP A CA 1
ATOM 1039 C C . ASP A 1 135 ? -11.962 -3.248 -10.623 1.00 88.38 135 ASP A C 1
ATOM 1041 O O . ASP A 1 135 ? -11.355 -2.654 -11.505 1.00 88.38 135 ASP A O 1
ATOM 1045 N N . VAL A 1 136 ? -12.577 -2.576 -9.650 1.00 90.62 136 VAL A N 1
ATOM 1046 C CA . VAL A 1 136 ? -12.571 -1.111 -9.546 1.00 90.62 136 VAL A CA 1
ATOM 1047 C C . VAL A 1 136 ? -11.677 -0.669 -8.398 1.00 90.62 136 VAL A C 1
ATOM 1049 O O . VAL A 1 136 ? -11.733 -1.214 -7.296 1.00 90.62 136 VAL A O 1
ATOM 1052 N N . LYS A 1 137 ? -10.874 0.367 -8.635 1.00 91.50 137 LYS A N 1
ATOM 1053 C CA . LYS A 1 137 ? -10.139 1.075 -7.588 1.00 91.50 137 LYS A CA 1
ATOM 1054 C C . LYS A 1 137 ? -10.665 2.507 -7.481 1.00 91.50 137 LYS A C 1
ATOM 1056 O O . LYS A 1 137 ? -10.616 3.275 -8.449 1.00 91.50 137 LYS A O 1
ATOM 1061 N N . ALA A 1 138 ? -11.157 2.845 -6.292 1.00 92.00 138 ALA A N 1
ATOM 1062 C CA . ALA A 1 138 ? -11.528 4.211 -5.946 1.00 92.00 138 ALA A CA 1
ATOM 1063 C C . ALA A 1 138 ? -10.275 5.098 -5.814 1.00 92.00 138 ALA A C 1
ATOM 1065 O O . ALA A 1 138 ? -9.235 4.636 -5.314 1.00 92.00 138 ALA A O 1
ATOM 1066 N N . SER A 1 139 ? -10.374 6.343 -6.281 1.00 90.69 139 SER A N 1
ATOM 1067 C CA . SER A 1 139 ? -9.327 7.361 -6.161 1.00 90.69 139 SER A CA 1
ATOM 1068 C C . SER A 1 139 ? -9.188 7.851 -4.718 1.00 90.69 139 SER A C 1
ATOM 1070 O O . SER A 1 139 ? -10.043 7.588 -3.866 1.00 90.69 139 SER A O 1
ATOM 1072 N N . ARG A 1 140 ? -8.092 8.551 -4.400 1.00 91.31 140 ARG A N 1
ATOM 1073 C CA . ARG A 1 140 ? -7.888 9.108 -3.054 1.00 91.31 140 ARG A CA 1
ATOM 1074 C C . ARG A 1 140 ? -8.948 10.154 -2.745 1.00 91.31 140 ARG A C 1
ATOM 1076 O O . ARG A 1 140 ? -9.407 10.215 -1.603 1.00 91.31 140 ARG A O 1
ATOM 1083 N N . ALA A 1 141 ? -9.334 10.942 -3.749 1.00 90.19 141 ALA A N 1
ATOM 1084 C CA . ALA A 1 141 ? -10.408 11.919 -3.642 1.00 90.19 141 ALA A CA 1
ATOM 1085 C C . ALA A 1 141 ? -11.764 11.250 -3.359 1.00 90.19 141 ALA A C 1
ATOM 1087 O O . ALA A 1 141 ? -12.439 11.648 -2.410 1.00 90.19 141 ALA A O 1
ATOM 1088 N N . GLU A 1 142 ? -12.128 10.202 -4.111 1.00 92.44 142 GLU A N 1
ATOM 1089 C CA . GLU A 1 142 ? -13.368 9.437 -3.894 1.00 92.44 142 GLU A CA 1
ATOM 1090 C C . GLU A 1 142 ? -13.411 8.817 -2.486 1.00 92.44 142 GLU A C 1
ATOM 1092 O O . GLU A 1 142 ? -14.410 8.963 -1.779 1.00 92.44 142 GLU A O 1
ATOM 1097 N N . ILE A 1 143 ? -12.311 8.187 -2.047 1.00 94.06 143 ILE A N 1
ATOM 1098 C CA . ILE A 1 143 ? -12.200 7.572 -0.715 1.00 94.06 143 ILE A CA 1
ATOM 1099 C C . ILE A 1 143 ? -12.391 8.620 0.385 1.00 94.06 143 ILE A C 1
ATOM 1101 O O . ILE A 1 143 ? -13.229 8.454 1.269 1.00 94.06 143 ILE A O 1
ATOM 1105 N N . ARG A 1 144 ? -11.646 9.729 0.328 1.00 94.12 144 ARG A N 1
ATOM 1106 C CA . ARG A 1 144 ? -11.692 10.778 1.360 1.00 94.12 144 ARG A CA 1
ATOM 1107 C C . ARG A 1 144 ? -13.043 11.470 1.416 1.00 94.12 144 ARG A C 1
ATOM 1109 O O . ARG A 1 144 ? -13.565 11.684 2.505 1.00 94.12 144 ARG A O 1
ATOM 1116 N N . ALA A 1 145 ? -13.619 11.792 0.260 1.00 92.88 145 ALA A N 1
ATOM 1117 C CA . ALA A 1 145 ? -14.949 12.382 0.195 1.00 92.88 145 ALA A CA 1
ATOM 1118 C C . ALA A 1 145 ? -16.004 11.438 0.786 1.00 92.88 145 ALA A C 1
ATOM 1120 O O . ALA A 1 145 ? -16.854 11.877 1.553 1.00 92.88 145 ALA A O 1
ATOM 1121 N N . GLY A 1 146 ? -15.920 10.139 0.482 1.00 93.38 146 GLY A N 1
ATOM 1122 C CA . GLY A 1 146 ? -16.868 9.152 0.986 1.00 93.38 146 GLY A CA 1
ATOM 1123 C C . GLY A 1 146 ? -16.746 8.844 2.480 1.00 93.38 146 GLY A C 1
ATOM 1124 O O . GLY A 1 146 ? -17.729 8.403 3.075 1.00 93.38 146 GLY A O 1
ATOM 1125 N N . LEU A 1 147 ? -15.582 9.051 3.097 1.00 95.38 147 LEU A N 1
ATOM 1126 C CA . LEU A 1 147 ? -15.377 8.798 4.528 1.00 95.38 147 LEU A CA 1
ATOM 1127 C C . LEU A 1 147 ? -15.703 10.003 5.422 1.00 95.38 147 LEU A C 1
ATOM 1129 O O . LEU A 1 147 ? -15.968 9.813 6.605 1.00 95.38 147 LEU A O 1
ATOM 1133 N N . ARG A 1 148 ? -15.734 11.219 4.865 1.00 94.94 148 ARG A N 1
ATOM 1134 C CA . ARG A 1 148 ? -15.864 12.471 5.627 1.00 94.94 148 ARG A CA 1
ATOM 1135 C C . ARG A 1 148 ? -17.096 12.544 6.526 1.00 94.94 148 ARG A C 1
ATOM 1137 O O . ARG A 1 148 ? -16.983 12.967 7.670 1.00 94.94 148 ARG A O 1
ATOM 1144 N N . ASP A 1 149 ? -18.243 12.124 6.007 1.00 91.50 149 ASP A N 1
ATOM 1145 C CA . ASP A 1 149 ? -19.533 12.231 6.700 1.00 91.50 149 ASP A CA 1
ATOM 1146 C C . ASP A 1 149 ? -19.921 10.915 7.400 1.00 91.50 149 ASP A C 1
ATOM 1148 O O . ASP A 1 149 ? -21.086 10.682 7.724 1.00 91.50 149 ASP A O 1
ATOM 1152 N N . ARG A 1 150 ? -18.958 10.000 7.581 1.00 93.94 150 ARG A N 1
ATOM 1153 C CA . ARG A 1 150 ? -19.201 8.696 8.199 1.00 93.94 150 ARG A CA 1
ATOM 1154 C C . ARG A 1 150 ? -18.969 8.764 9.699 1.00 93.94 150 ARG A C 1
ATOM 1156 O O . ARG A 1 150 ? -17.936 9.225 10.173 1.00 93.94 150 ARG A O 1
ATOM 1163 N N . GLN A 1 151 ? -19.948 8.233 10.417 1.00 94.06 151 GLN A N 1
ATOM 1164 C CA . GLN A 1 151 ? -19.930 8.047 11.862 1.00 94.06 151 GLN A CA 1
ATOM 1165 C C . GLN A 1 151 ? -19.711 6.568 12.147 1.00 94.06 151 GLN A C 1
ATOM 1167 O O . GLN A 1 151 ? -20.673 5.799 12.220 1.00 94.06 151 GLN A O 1
ATOM 1172 N N . VAL A 1 152 ? -18.448 6.162 12.246 1.00 93.38 152 VAL A N 1
ATOM 1173 C CA . VAL A 1 152 ? -18.062 4.789 12.579 1.00 93.38 152 VAL A CA 1
ATOM 1174 C C . VAL A 1 152 ? -17.232 4.752 13.852 1.00 93.38 152 VAL A C 1
ATOM 1176 O O . VAL A 1 152 ? -16.497 5.690 14.161 1.00 93.38 152 VAL A O 1
ATOM 1179 N N . LEU A 1 153 ? -17.323 3.642 14.580 1.00 92.69 153 LEU A N 1
ATOM 1180 C CA . LEU A 1 153 ? -16.333 3.309 15.597 1.00 92.69 153 LEU A CA 1
ATOM 1181 C C . LEU A 1 153 ? -15.224 2.503 14.930 1.00 92.69 153 LEU A C 1
ATOM 1183 O O . LEU A 1 153 ? -15.484 1.433 14.384 1.00 92.69 153 LEU A O 1
ATOM 1187 N N . VAL A 1 154 ? -13.992 2.989 14.989 1.00 91.25 154 VAL A N 1
ATOM 1188 C CA . VAL A 1 154 ? -12.831 2.305 14.428 1.00 91.25 154 VAL A CA 1
ATOM 1189 C C . VAL A 1 154 ? -11.983 1.724 15.551 1.00 91.25 154 VAL A C 1
ATOM 1191 O O . VAL A 1 154 ? -11.438 2.439 16.389 1.00 91.25 154 VAL A O 1
ATOM 1194 N N . LEU A 1 155 ? -11.825 0.410 15.525 1.00 89.69 155 LEU A N 1
ATOM 1195 C CA . LEU A 1 155 ? -11.013 -0.358 16.451 1.00 89.69 155 LEU A CA 1
ATOM 1196 C C . LEU A 1 155 ? -9.707 -0.740 15.749 1.00 89.69 155 LEU A C 1
ATOM 1198 O O . LEU A 1 155 ? -9.714 -1.521 14.798 1.00 89.69 155 LEU A O 1
ATOM 1202 N N . LEU A 1 156 ? -8.591 -0.165 16.194 1.00 87.50 156 LEU A N 1
ATOM 1203 C CA . LEU A 1 156 ? -7.273 -0.357 15.589 1.00 87.50 156 LEU A CA 1
ATOM 1204 C C . LEU A 1 156 ? -6.390 -1.198 16.505 1.00 87.50 156 LEU A C 1
ATOM 1206 O O . LEU A 1 156 ? -5.995 -0.738 17.578 1.00 87.50 156 LEU A O 1
ATOM 1210 N N . ASN A 1 157 ? -6.025 -2.400 16.062 1.00 85.31 157 ASN A N 1
ATOM 1211 C CA . ASN A 1 157 ? -5.089 -3.240 16.793 1.00 85.31 157 ASN A CA 1
ATOM 1212 C C . ASN A 1 157 ? -3.642 -2.983 16.346 1.00 85.31 157 ASN A C 1
ATOM 1214 O O . ASN A 1 157 ? -3.286 -3.220 15.194 1.00 85.31 157 ASN A O 1
ATOM 1218 N N . HIS A 1 158 ? -2.805 -2.478 17.254 1.00 75.25 158 HIS A N 1
ATOM 1219 C CA . HIS A 1 158 ? -1.376 -2.213 17.049 1.00 75.25 158 HIS A CA 1
ATOM 1220 C C . HIS A 1 158 ? -1.016 -1.568 15.693 1.00 75.25 158 HIS A C 1
ATOM 1222 O O . HIS A 1 158 ? -0.135 -2.077 14.990 1.00 75.25 158 HIS A O 1
ATOM 1228 N N . PRO A 1 159 ? -1.638 -0.432 15.313 1.00 75.38 159 PRO A N 1
ATOM 1229 C CA . PRO A 1 159 ? -1.329 0.233 14.049 1.00 75.38 159 PRO A CA 1
ATOM 1230 C C . PRO A 1 159 ? 0.150 0.635 13.989 1.00 75.38 159 PRO A C 1
ATOM 1232 O O . PRO A 1 159 ? 0.719 1.096 14.982 1.00 75.38 159 PRO A O 1
ATOM 1235 N N . THR A 1 160 ? 0.795 0.551 12.823 1.00 78.25 160 THR A N 1
ATOM 1236 C CA . THR A 1 16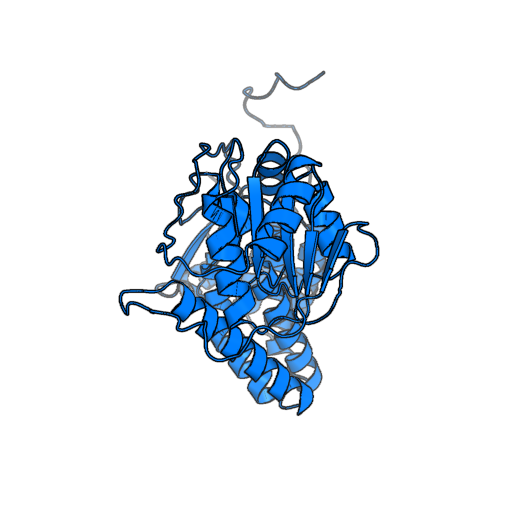0 ? 2.147 1.118 12.650 1.00 78.25 160 THR A CA 1
ATOM 1237 C C . THR A 1 160 ? 2.130 2.615 12.343 1.00 78.25 160 THR A C 1
ATOM 1239 O O . THR A 1 160 ? 3.194 3.231 12.389 1.00 78.25 160 THR A O 1
ATOM 1242 N N . LEU A 1 161 ? 0.944 3.207 12.152 1.00 80.38 161 LEU A N 1
ATOM 1243 C CA . LEU A 1 161 ? 0.715 4.629 11.864 1.00 80.38 161 LEU A CA 1
ATOM 1244 C C . LEU A 1 161 ? 1.470 5.574 12.812 1.00 80.38 161 LEU A C 1
ATOM 1246 O O . LEU A 1 161 ? 1.419 5.453 14.039 1.00 80.38 161 LEU A O 1
ATOM 1250 N N . THR A 1 162 ? 2.177 6.543 12.247 1.00 83.88 162 THR A N 1
ATOM 1251 C CA . THR A 1 162 ? 2.812 7.644 12.977 1.00 83.88 162 THR A CA 1
ATOM 1252 C C . THR A 1 162 ? 1.769 8.575 13.607 1.00 83.88 162 THR A C 1
ATOM 1254 O O . THR A 1 162 ? 0.597 8.563 13.237 1.00 83.88 162 THR A O 1
ATOM 1257 N N . GLY A 1 163 ? 2.194 9.422 14.553 1.00 81.00 163 GLY A N 1
ATOM 1258 C CA . GLY A 1 163 ? 1.303 10.421 15.162 1.00 81.00 163 GLY A CA 1
ATOM 1259 C C . GLY A 1 163 ? 0.644 11.338 14.124 1.00 81.00 163 GLY A C 1
ATOM 1260 O O . GLY A 1 163 ? -0.563 11.539 14.167 1.00 81.00 163 GLY A O 1
ATOM 1261 N N . SER A 1 164 ? 1.412 11.793 13.128 1.00 84.75 164 SER A N 1
ATOM 1262 C CA . SER A 1 164 ? 0.895 12.644 12.048 1.00 84.75 164 SER A CA 1
ATOM 1263 C C . SER A 1 164 ? -0.097 11.914 11.136 1.00 84.75 164 SER A C 1
ATOM 1265 O O . SER A 1 164 ? -1.096 12.501 10.735 1.00 84.75 164 SER A O 1
ATOM 1267 N N . GLU A 1 165 ? 0.126 10.633 10.830 1.00 88.19 165 GLU A N 1
ATOM 1268 C CA . GLU A 1 165 ? -0.833 9.841 10.043 1.00 88.19 165 GLU A CA 1
ATOM 1269 C C . GLU A 1 165 ? -2.143 9.615 10.803 1.00 88.19 165 GLU A C 1
ATOM 1271 O O . GLU A 1 165 ? -3.212 9.620 10.200 1.00 88.19 165 GLU A O 1
ATOM 1276 N N . PHE A 1 166 ? -2.085 9.462 12.127 1.00 85.12 166 PHE A N 1
ATOM 1277 C CA . PHE A 1 166 ? -3.290 9.368 12.949 1.00 85.12 166 PHE A CA 1
ATOM 1278 C C . PHE A 1 166 ? -4.038 10.708 13.039 1.00 85.12 166 PHE A C 1
ATOM 1280 O O . PHE A 1 166 ? -5.262 10.740 12.945 1.00 85.12 166 PHE A O 1
ATOM 1287 N N . GLU A 1 167 ? -3.325 11.834 13.141 1.00 85.75 167 GLU A N 1
ATOM 1288 C CA . GLU A 1 167 ? -3.932 13.170 13.026 1.00 85.75 167 GLU A CA 1
ATOM 1289 C C . GLU A 1 167 ? -4.631 13.357 11.670 1.00 85.75 167 GLU A C 1
ATOM 1291 O O . GLU A 1 167 ? -5.748 13.870 11.616 1.00 85.75 167 GLU A O 1
ATOM 1296 N N . GLN A 1 168 ? -4.013 12.902 10.575 1.00 90.19 168 GLN A N 1
ATOM 1297 C CA . GLN A 1 168 ? -4.637 12.909 9.249 1.00 90.19 168 GLN A CA 1
ATOM 1298 C C . GLN A 1 168 ? -5.875 12.010 9.194 1.00 90.19 168 GLN A C 1
ATOM 1300 O O . GLN A 1 168 ? -6.884 12.408 8.615 1.00 90.19 168 GLN A O 1
ATOM 1305 N N . LEU A 1 169 ? -5.829 10.827 9.813 1.00 89.50 169 LEU A N 1
ATOM 1306 C CA . LEU A 1 169 ? -6.975 9.924 9.903 1.00 89.50 169 LEU A CA 1
ATOM 1307 C C . LEU A 1 169 ? -8.168 10.609 10.595 1.00 89.50 169 LEU A C 1
ATOM 1309 O O . LEU A 1 169 ? -9.265 10.605 10.042 1.00 89.50 169 LEU A O 1
ATOM 1313 N N . ASN A 1 170 ? -7.935 11.294 11.721 1.00 88.00 170 ASN A N 1
ATOM 1314 C CA . ASN A 1 170 ? -8.961 12.082 12.420 1.00 88.00 170 ASN A CA 1
ATOM 1315 C C . ASN A 1 170 ? -9.518 13.231 11.562 1.00 88.00 170 ASN A C 1
ATOM 1317 O O . ASN A 1 170 ? -10.704 13.531 11.618 1.00 88.00 170 ASN A O 1
ATOM 1321 N N . GLN A 1 171 ? -8.682 13.882 10.748 1.00 91.31 171 GLN A N 1
ATOM 1322 C CA . GLN A 1 171 ? -9.141 14.944 9.842 1.00 91.31 171 GLN A CA 1
ATOM 1323 C C . GLN A 1 171 ? -10.008 14.410 8.694 1.00 91.31 171 GLN A C 1
ATOM 1325 O O . GLN A 1 171 ? -10.878 15.128 8.198 1.00 91.31 171 GLN A O 1
ATOM 1330 N N . ILE A 1 172 ? -9.752 13.178 8.246 1.00 94.75 172 ILE A N 1
ATOM 1331 C CA . ILE A 1 172 ? -10.504 12.531 7.167 1.00 94.75 172 ILE A CA 1
ATOM 1332 C C . ILE A 1 172 ? -11.837 11.977 7.679 1.00 94.75 172 ILE A C 1
ATOM 1334 O O . ILE A 1 172 ? -12.810 12.026 6.933 1.00 94.75 172 ILE A O 1
ATOM 1338 N N . LEU A 1 173 ? -11.896 11.499 8.927 1.00 94.00 173 LEU A N 1
ATOM 1339 C CA . LEU A 1 173 ? -13.116 10.999 9.570 1.00 94.00 173 LEU A CA 1
ATOM 1340 C C . LEU A 1 173 ? -13.459 11.808 10.839 1.00 94.00 173 LEU A C 1
ATOM 1342 O O . LEU A 1 173 ? -13.357 11.280 11.947 1.00 94.00 173 LEU A O 1
ATOM 1346 N N . PRO A 1 174 ? -13.867 13.083 10.703 1.00 92.19 174 PRO A N 1
ATOM 1347 C CA . PRO A 1 174 ? -14.098 13.967 11.847 1.00 92.19 174 PRO A CA 1
ATOM 1348 C C . PRO A 1 174 ? -15.257 13.529 12.754 1.00 92.19 174 PRO A C 1
ATOM 1350 O O . PRO A 1 174 ? -15.250 13.852 13.936 1.00 92.19 174 PRO A O 1
ATOM 1353 N N . GLU A 1 175 ? -16.232 12.792 12.215 1.00 92.75 175 GLU A N 1
ATOM 1354 C CA . GLU A 1 175 ? -17.418 12.321 12.948 1.00 92.75 175 GLU A CA 1
ATOM 1355 C C . GLU A 1 175 ? -17.266 10.875 13.469 1.00 92.75 175 GLU A C 1
ATOM 1357 O O . GLU A 1 175 ? -18.213 10.274 13.977 1.00 92.75 175 GLU A O 1
ATOM 1362 N N . SER A 1 176 ? -16.083 10.279 13.301 1.00 93.81 176 SER A N 1
ATOM 1363 C CA . SER A 1 176 ? -15.781 8.920 13.756 1.00 93.81 176 SER A CA 1
ATOM 1364 C C . SER A 1 176 ? -14.970 8.923 15.047 1.00 93.81 176 SER A C 1
ATOM 1366 O O . SER A 1 176 ? -14.243 9.867 15.352 1.00 93.81 176 SER A O 1
ATOM 1368 N N . LEU A 1 177 ? -15.073 7.828 15.797 1.00 92.50 177 LEU A N 1
ATOM 1369 C CA . LEU A 1 177 ? -14.333 7.620 17.040 1.00 92.50 177 LEU A CA 1
ATOM 1370 C C . LEU A 1 177 ? -13.341 6.473 16.879 1.00 92.50 177 LEU A C 1
ATOM 1372 O O . LEU A 1 177 ? -13.621 5.493 16.190 1.00 92.50 177 LEU A O 1
ATOM 1376 N N . PHE A 1 178 ? -12.197 6.577 17.549 1.00 90.81 178 PHE A N 1
ATOM 1377 C CA . PHE A 1 178 ? -11.122 5.597 17.461 1.00 90.81 178 PHE A CA 1
ATOM 1378 C C . PHE A 1 178 ? -10.806 5.001 18.831 1.00 90.81 178 PHE A C 1
ATOM 1380 O O . PHE A 1 178 ? -10.589 5.728 19.802 1.00 90.81 178 PHE A O 1
ATOM 1387 N N . VAL A 1 179 ? -10.702 3.674 18.886 1.00 90.38 179 VAL A N 1
ATOM 1388 C CA . VAL A 1 179 ? -10.076 2.950 19.997 1.00 90.38 179 VAL A CA 1
ATOM 1389 C C . VAL A 1 179 ? -8.822 2.290 19.457 1.00 90.38 179 VAL A C 1
ATOM 1391 O O . VAL A 1 179 ? -8.889 1.437 18.571 1.00 90.38 179 VAL A O 1
ATOM 1394 N N . VAL A 1 180 ? -7.670 2.696 19.978 1.00 88.81 180 VAL A N 1
ATOM 1395 C CA . VAL A 1 180 ? -6.375 2.226 19.485 1.00 88.81 180 VAL A CA 1
ATOM 1396 C C . VAL A 1 180 ? -5.686 1.395 20.543 1.00 88.81 180 VAL A C 1
ATOM 1398 O O . VAL A 1 180 ? -5.414 1.895 21.627 1.00 88.81 180 VAL A O 1
ATOM 1401 N N . ALA A 1 181 ? -5.352 0.151 20.223 1.00 87.44 181 ALA A N 1
ATOM 1402 C CA . ALA A 1 181 ? -4.485 -0.655 21.063 1.00 87.44 181 ALA A CA 1
ATOM 1403 C C . ALA A 1 181 ? -3.020 -0.506 20.635 1.00 87.44 181 ALA A C 1
ATOM 1405 O O . ALA A 1 181 ? -2.682 -0.698 19.467 1.00 87.44 181 ALA A O 1
ATOM 1406 N N . SER A 1 182 ? -2.130 -0.213 21.579 1.00 83.31 182 SER A N 1
ATOM 1407 C CA . SER A 1 182 ? -0.695 -0.043 21.335 1.00 83.31 182 SER A CA 1
ATOM 1408 C C . SER A 1 182 ? 0.141 -0.790 22.375 1.00 83.31 182 SER A C 1
ATOM 1410 O O . SER A 1 182 ? -0.219 -0.896 23.538 1.00 83.31 182 SER A O 1
ATOM 1412 N N . SER A 1 183 ? 1.333 -1.265 22.008 1.00 76.94 183 SER A N 1
ATOM 1413 C CA . SER A 1 183 ? 2.247 -1.871 22.996 1.00 76.94 183 SER A CA 1
ATOM 1414 C C . SER A 1 183 ? 2.894 -0.828 23.915 1.00 76.94 183 SER A C 1
ATOM 1416 O O . SER A 1 183 ? 3.310 -1.129 25.030 1.00 76.94 183 SER A O 1
ATOM 1418 N N . LYS A 1 184 ? 2.987 0.419 23.450 1.00 78.19 184 LYS A N 1
ATOM 1419 C CA . LYS A 1 184 ? 3.465 1.589 24.193 1.00 78.19 184 LYS A CA 1
ATOM 1420 C C . LYS A 1 184 ? 2.579 2.768 23.840 1.00 78.19 184 LYS A C 1
ATOM 1422 O O . LYS A 1 184 ? 2.114 2.823 22.709 1.00 78.19 184 LYS A O 1
ATOM 1427 N N . ARG A 1 185 ? 2.413 3.724 24.753 1.00 80.56 185 ARG A N 1
ATOM 1428 C CA . ARG A 1 185 ? 1.681 4.962 24.466 1.00 80.56 185 ARG A CA 1
ATOM 1429 C C . ARG A 1 185 ? 2.328 5.712 23.299 1.00 80.56 185 ARG A C 1
ATOM 1431 O O . ARG A 1 185 ? 3.534 5.980 23.337 1.00 80.56 185 ARG A O 1
ATOM 1438 N N . ARG A 1 186 ? 1.543 6.038 22.272 1.00 72.50 186 ARG A N 1
ATOM 1439 C CA . ARG A 1 186 ? 2.001 6.726 21.053 1.00 72.50 186 ARG A CA 1
ATOM 1440 C C . ARG A 1 186 ? 1.339 8.081 20.858 1.00 72.50 186 ARG A C 1
ATOM 1442 O O . ARG A 1 186 ? 1.981 8.972 20.302 1.00 72.50 186 ARG A O 1
ATOM 1449 N N . PHE A 1 187 ? 0.110 8.269 21.330 1.00 66.50 187 PHE A N 1
ATOM 1450 C CA . PHE A 1 187 ? -0.675 9.474 21.068 1.00 66.50 187 PHE A CA 1
ATOM 1451 C C . PHE A 1 187 ? -0.708 10.358 22.318 1.00 66.50 187 PHE A C 1
ATOM 1453 O O . PHE A 1 187 ? -1.586 10.275 23.171 1.00 66.50 187 PHE A O 1
ATOM 1460 N N . PHE A 1 188 ? 0.309 11.211 22.451 1.00 57.56 188 PHE A N 1
ATOM 1461 C CA . PHE A 1 188 ? 0.482 12.089 23.618 1.00 57.56 188 PHE A CA 1
ATOM 1462 C C . PHE A 1 188 ? -0.354 13.377 23.563 1.00 57.56 188 PHE A C 1
ATOM 1464 O O . PHE A 1 188 ? -0.392 14.106 24.549 1.00 57.56 188 PHE A O 1
ATOM 1471 N N . GLN A 1 189 ? -0.996 13.666 22.426 1.00 50.53 189 GLN A N 1
ATOM 1472 C CA . GLN A 1 189 ? -1.814 14.868 22.217 1.00 50.53 189 GLN A CA 1
ATOM 1473 C C . GLN A 1 189 ? -3.314 14.648 22.482 1.00 50.53 189 GLN A C 1
ATOM 1475 O O . GLN A 1 189 ? -4.069 15.614 22.472 1.00 50.53 189 GLN A O 1
ATOM 1480 N N . ALA A 1 190 ? -3.749 13.406 22.720 1.00 46.44 190 ALA A N 1
ATOM 1481 C CA . ALA A 1 190 ? -5.114 13.094 23.131 1.00 46.44 190 ALA A CA 1
ATOM 1482 C C . ALA A 1 190 ? -5.181 12.998 24.665 1.00 46.44 190 ALA A C 1
ATOM 1484 O O . ALA A 1 190 ? -4.356 12.322 25.289 1.00 46.44 190 ALA A O 1
ATOM 1485 N N . ASP A 1 191 ? -6.168 13.662 25.269 1.00 53.75 191 ASP A N 1
ATOM 1486 C CA . ASP A 1 191 ? -6.355 13.729 26.726 1.00 53.75 191 ASP A CA 1
ATOM 1487 C C . ASP A 1 191 ? -6.678 12.362 27.369 1.00 53.75 191 ASP A C 1
ATOM 1489 O O . ASP A 1 191 ? -6.562 12.216 28.587 1.00 53.75 191 ASP A O 1
ATOM 1493 N N . CYS A 1 192 ? -7.035 11.344 26.571 1.00 68.56 192 CYS A N 1
ATOM 1494 C CA . CYS A 1 192 ? -7.494 10.044 27.056 1.00 68.56 192 CYS A CA 1
ATOM 1495 C C . CYS A 1 192 ? -6.579 8.890 26.607 1.00 68.56 192 CYS A C 1
ATOM 1497 O O . CYS A 1 192 ? -6.484 8.563 25.423 1.00 68.56 192 CYS A O 1
ATOM 1499 N N . ALA A 1 193 ? -5.909 8.253 27.569 1.00 82.44 193 ALA A N 1
ATOM 1500 C CA . ALA A 1 193 ? -5.194 6.997 27.362 1.00 82.44 193 ALA A CA 1
ATOM 1501 C C . ALA A 1 193 ? -5.260 6.138 28.631 1.00 82.44 193 ALA A C 1
ATOM 1503 O O . ALA A 1 193 ? -5.129 6.667 29.736 1.00 82.44 193 ALA A O 1
ATOM 1504 N N . ILE A 1 194 ? -5.424 4.827 28.468 1.00 82.94 194 ILE A N 1
ATOM 1505 C CA . ILE A 1 194 ? -5.506 3.856 29.563 1.00 82.94 194 ILE A CA 1
ATOM 1506 C C . ILE A 1 194 ? -4.283 2.947 29.497 1.00 82.94 194 ILE A C 1
ATOM 1508 O O . ILE A 1 194 ? -4.047 2.280 28.489 1.00 82.94 194 ILE A O 1
ATOM 1512 N N . GLU A 1 195 ? -3.513 2.916 30.582 1.00 82.12 195 GLU A N 1
ATOM 1513 C CA . GLU A 1 195 ? -2.478 1.904 30.775 1.00 82.12 195 GLU A CA 1
ATOM 1514 C C . GLU A 1 195 ? -3.111 0.652 31.373 1.00 82.12 195 GLU A C 1
ATOM 1516 O O . GLU A 1 195 ? -3.730 0.703 32.437 1.00 82.12 195 GLU A O 1
ATOM 1521 N N . VAL A 1 196 ? -2.936 -0.481 30.707 1.00 75.38 196 VAL A N 1
ATOM 1522 C CA . VAL A 1 196 ? -3.364 -1.779 31.217 1.00 75.38 196 VAL A CA 1
ATOM 1523 C C . VAL A 1 196 ? -2.169 -2.419 31.905 1.00 75.38 196 VAL A C 1
ATOM 1525 O O . VAL A 1 196 ? -1.202 -2.826 31.266 1.00 75.38 196 VAL A O 1
ATOM 1528 N N . SER A 1 197 ? -2.206 -2.449 33.236 1.00 63.28 197 SER A N 1
ATOM 1529 C CA . SER A 1 197 ? -1.184 -3.086 34.069 1.00 63.28 197 SER A CA 1
ATOM 1530 C C . SER A 1 197 ? -1.753 -4.355 34.704 1.00 63.28 197 SER A C 1
ATOM 1532 O O . SER A 1 197 ? -2.654 -4.261 35.531 1.00 63.28 197 SER A O 1
ATOM 1534 N N . GLY A 1 198 ? -1.190 -5.524 34.384 1.00 52.94 198 GLY A N 1
ATOM 1535 C CA . GLY A 1 198 ? -1.423 -6.750 35.161 1.00 52.94 198 GLY A CA 1
ATOM 1536 C C . GLY A 1 198 ? -2.642 -7.593 34.778 1.00 52.94 198 GLY A C 1
ATOM 1537 O O . GLY A 1 198 ? -3.263 -8.171 35.666 1.00 52.94 198 GLY A O 1
ATOM 1538 N N . LEU A 1 199 ? -2.961 -7.714 33.488 1.00 51.44 199 LEU A N 1
ATOM 1539 C CA . LEU A 1 199 ? -3.802 -8.819 33.026 1.00 51.44 199 LEU A CA 1
ATOM 1540 C C . LEU A 1 199 ? -3.028 -10.135 33.235 1.00 51.44 199 LEU A C 1
ATOM 1542 O O . LEU A 1 199 ? -1.924 -10.306 32.721 1.00 51.44 199 LEU A O 1
ATOM 1546 N N . ASP A 1 200 ? -3.557 -11.038 34.065 1.00 47.16 200 ASP A N 1
ATOM 1547 C CA . ASP A 1 200 ? -2.972 -12.368 34.262 1.00 47.16 200 ASP A CA 1
ATOM 1548 C C . ASP A 1 200 ? -3.010 -13.121 32.920 1.00 47.16 200 ASP A C 1
ATOM 1550 O O . ASP A 1 200 ? -4.090 -13.398 32.391 1.00 47.16 200 ASP A O 1
ATOM 1554 N N . GLU A 1 201 ? -1.837 -13.523 32.412 1.00 45.22 201 GLU A N 1
ATOM 1555 C CA . GLU A 1 201 ? -1.623 -14.250 31.140 1.00 45.22 201 GLU A CA 1
ATOM 1556 C C . GLU A 1 201 ? -2.461 -15.551 31.001 1.00 45.22 201 GLU A C 1
ATOM 1558 O O . GLU A 1 201 ? -2.456 -16.206 29.959 1.00 45.22 201 GLU A O 1
ATOM 1563 N N . GLY A 1 202 ? -3.186 -15.959 32.050 1.00 42.56 202 GLY A N 1
ATOM 1564 C CA . GLY A 1 202 ? -3.959 -17.195 32.138 1.00 42.56 202 GLY A CA 1
ATOM 1565 C C . GLY A 1 202 ? -5.438 -17.130 31.727 1.00 42.56 202 GLY A C 1
ATOM 1566 O O . GLY A 1 202 ? -6.065 -18.190 31.695 1.00 42.56 202 GLY A O 1
ATOM 1567 N N . SER A 1 203 ? -6.024 -15.961 31.431 1.00 44.28 203 SER A N 1
ATOM 1568 C CA . SER A 1 203 ? -7.478 -15.841 31.166 1.00 44.28 203 SER A CA 1
ATOM 1569 C C . SER A 1 203 ? -7.869 -15.735 29.683 1.00 44.28 203 SER A C 1
ATOM 1571 O O . SER A 1 203 ? -8.997 -16.077 29.323 1.00 44.28 203 SER A O 1
ATOM 1573 N N . CYS A 1 204 ? -6.948 -15.337 28.800 1.00 42.78 204 CYS A N 1
ATOM 1574 C CA . CYS A 1 204 ? -7.212 -15.184 27.368 1.00 42.78 204 CYS A CA 1
ATOM 1575 C C . CYS A 1 204 ? -6.842 -16.457 26.593 1.00 42.78 204 CYS A C 1
ATOM 1577 O O . CYS A 1 204 ? -5.732 -16.589 26.081 1.00 42.78 204 CYS A O 1
ATOM 1579 N N . GLN A 1 205 ? -7.774 -17.407 26.474 1.00 40.84 205 GLN A N 1
ATOM 1580 C CA . GLN A 1 205 ? -7.656 -18.482 25.482 1.00 40.84 205 GLN A CA 1
ATOM 1581 C C . GLN A 1 205 ? -8.425 -18.103 24.209 1.00 40.84 205 GLN A C 1
ATOM 1583 O O . GLN A 1 205 ? -9.654 -18.207 24.196 1.00 40.84 205 GLN A O 1
ATOM 1588 N N . PRO A 1 206 ? -7.745 -17.689 23.122 1.00 39.91 206 PRO A N 1
ATOM 1589 C CA . PRO A 1 206 ? -8.408 -17.462 21.848 1.00 39.91 206 PRO A CA 1
ATOM 1590 C C . PRO A 1 206 ? -8.904 -18.804 21.295 1.00 39.91 206 PRO A C 1
ATOM 1592 O O . PRO A 1 206 ? -8.122 -19.687 20.945 1.00 39.91 206 PRO A O 1
ATOM 1595 N N . GLN A 1 207 ? -10.222 -18.984 21.221 1.00 39.41 207 GLN A N 1
ATOM 1596 C CA . GLN A 1 207 ? -10.828 -20.120 20.527 1.00 39.41 207 GLN A CA 1
ATOM 1597 C C . GLN A 1 207 ? -10.908 -19.803 19.032 1.00 39.41 207 GLN A C 1
ATOM 1599 O O . GLN A 1 207 ? -11.939 -19.386 18.515 1.00 39.41 207 GLN A O 1
ATOM 1604 N N . ILE A 1 208 ? -9.784 -19.997 18.341 1.00 39.81 208 ILE A N 1
ATOM 1605 C CA . ILE A 1 208 ? -9.680 -19.857 16.886 1.00 39.81 208 ILE A CA 1
ATOM 1606 C C . ILE A 1 208 ? -10.373 -21.065 16.242 1.00 39.81 208 ILE A C 1
ATOM 1608 O O . ILE A 1 208 ? -9.918 -22.205 16.382 1.00 39.81 208 ILE A O 1
ATOM 1612 N N . ARG A 1 209 ? -11.492 -20.847 15.540 1.00 33.94 209 ARG A N 1
ATOM 1613 C CA . ARG A 1 209 ? -12.057 -21.865 14.645 1.00 33.94 209 ARG A CA 1
ATOM 1614 C C . ARG A 1 209 ? -11.330 -21.796 13.310 1.00 33.94 209 ARG A C 1
ATOM 1616 O O . ARG A 1 209 ? -11.406 -20.801 12.606 1.00 33.94 209 ARG A O 1
ATOM 1623 N N . ALA A 1 210 ? -10.656 -22.890 12.971 1.00 33.66 210 ALA A N 1
ATOM 1624 C CA . ALA A 1 210 ? -10.022 -23.097 11.681 1.00 33.66 210 ALA A CA 1
ATOM 1625 C C . ALA A 1 210 ? -11.079 -23.306 10.583 1.00 33.66 210 ALA A C 1
ATOM 1627 O O . ALA A 1 210 ? -11.340 -24.436 10.179 1.00 33.66 210 ALA A O 1
ATOM 1628 N N . ASP A 1 211 ? -11.696 -22.233 10.103 1.00 35.88 211 ASP A N 1
ATOM 1629 C CA . ASP A 1 211 ? -12.265 -22.231 8.759 1.00 35.88 211 ASP A CA 1
ATOM 1630 C C . ASP A 1 211 ? -12.072 -20.847 8.130 1.00 35.88 211 ASP A C 1
ATOM 1632 O O . ASP A 1 211 ? -12.612 -19.858 8.608 1.00 35.88 211 ASP A O 1
ATOM 1636 N N . ARG A 1 212 ? -11.211 -20.818 7.104 1.00 44.38 212 ARG A N 1
ATOM 1637 C CA . ARG A 1 212 ? -10.855 -19.691 6.218 1.00 44.38 212 ARG A CA 1
ATOM 1638 C C . ARG A 1 212 ? -10.816 -18.312 6.878 1.00 44.38 212 ARG A C 1
ATOM 1640 O O . ARG A 1 212 ? -11.717 -17.500 6.710 1.00 44.38 212 ARG A O 1
ATOM 1647 N N . ASP A 1 213 ? -9.695 -18.043 7.532 1.00 39.94 213 ASP A N 1
ATOM 1648 C CA . ASP A 1 213 ? -9.471 -16.799 8.253 1.00 39.94 213 ASP A CA 1
ATOM 1649 C C . ASP A 1 213 ? -8.779 -15.732 7.375 1.00 39.94 213 ASP A C 1
ATOM 1651 O O . ASP A 1 213 ? -7.687 -15.995 6.850 1.00 39.94 213 ASP A O 1
ATOM 1655 N N . PRO A 1 214 ? -9.351 -14.523 7.222 1.00 40.16 214 PRO A N 1
ATOM 1656 C CA . PRO A 1 214 ? -8.622 -13.339 6.772 1.00 40.16 214 PRO A CA 1
ATOM 1657 C C . PRO A 1 214 ? -7.291 -13.131 7.525 1.00 40.16 214 PRO A C 1
ATOM 1659 O O . PRO A 1 214 ? -6.323 -12.676 6.910 1.00 40.16 214 PRO A O 1
ATOM 1662 N N . GLU A 1 215 ? -7.186 -13.545 8.800 1.00 41.81 215 GLU A N 1
ATOM 1663 C CA . GLU A 1 215 ? -5.941 -13.510 9.591 1.00 41.81 215 GLU A CA 1
ATOM 1664 C C . GLU A 1 215 ? -4.785 -14.284 8.940 1.00 41.81 215 GLU A C 1
ATOM 1666 O O . GLU A 1 215 ? -3.634 -13.882 9.098 1.00 41.81 215 GLU A O 1
ATOM 1671 N N . ALA A 1 216 ? -5.040 -15.348 8.167 1.00 47.03 216 ALA A N 1
ATOM 1672 C CA . ALA A 1 216 ? -3.972 -16.119 7.523 1.00 47.03 216 ALA A CA 1
ATOM 1673 C C . ALA A 1 216 ? -3.240 -15.295 6.449 1.00 47.03 216 ALA A C 1
ATOM 1675 O O . ALA A 1 216 ? -2.009 -15.285 6.397 1.00 47.03 216 ALA A O 1
ATOM 1676 N N . ILE A 1 217 ? -3.990 -14.534 5.644 1.00 47.72 217 ILE A N 1
ATOM 1677 C CA . ILE A 1 217 ? -3.431 -13.632 4.625 1.00 47.72 217 ILE A CA 1
ATOM 1678 C C . ILE A 1 217 ? -2.692 -12.467 5.308 1.00 47.72 217 ILE A C 1
ATOM 1680 O O . ILE A 1 217 ? -1.613 -12.059 4.866 1.00 47.72 217 ILE A O 1
ATOM 1684 N N . PHE A 1 218 ? -3.223 -11.957 6.425 1.00 53.28 218 PHE A N 1
ATOM 1685 C CA . PHE A 1 218 ? -2.572 -10.897 7.200 1.00 53.28 218 PHE A CA 1
ATOM 1686 C C . PHE A 1 218 ? -1.271 -11.368 7.871 1.00 53.28 218 PHE A C 1
ATOM 1688 O O . PHE A 1 218 ? -0.250 -10.678 7.767 1.00 53.28 218 PHE A O 1
ATOM 1695 N N . ALA A 1 219 ? -1.259 -12.561 8.469 1.00 58.09 219 ALA A N 1
ATOM 1696 C CA . ALA A 1 219 ? -0.080 -13.180 9.074 1.00 58.09 219 ALA A CA 1
ATOM 1697 C C . ALA A 1 219 ? 1.039 -13.425 8.047 1.00 58.09 219 ALA A C 1
ATOM 1699 O O . ALA A 1 219 ? 2.208 -13.140 8.323 1.00 58.09 219 ALA A O 1
ATOM 1700 N N . GLU A 1 220 ? 0.688 -13.875 6.839 1.00 65.25 220 GLU A N 1
ATOM 1701 C CA . GLU A 1 220 ? 1.639 -14.027 5.732 1.00 65.25 220 GLU A CA 1
ATOM 1702 C C . GLU A 1 220 ? 2.247 -12.680 5.308 1.00 65.25 220 GLU A C 1
ATOM 1704 O O . GLU A 1 220 ? 3.464 -12.574 5.117 1.00 65.25 220 GLU A O 1
ATOM 1709 N N . SER A 1 221 ? 1.432 -11.620 5.235 1.00 67.62 221 SER A N 1
ATOM 1710 C CA . SER A 1 221 ? 1.901 -10.268 4.899 1.00 67.62 221 SER A CA 1
ATOM 1711 C C . SER A 1 221 ? 2.886 -9.713 5.943 1.00 67.62 221 SER A C 1
ATOM 1713 O O . SER A 1 221 ? 3.900 -9.099 5.593 1.00 67.62 221 SER A O 1
ATOM 1715 N N . ARG A 1 222 ? 2.627 -9.974 7.231 1.00 70.88 222 ARG A N 1
ATOM 1716 C CA . ARG A 1 222 ? 3.487 -9.564 8.345 1.00 70.88 222 ARG A CA 1
ATOM 1717 C C . ARG A 1 222 ? 4.834 -10.277 8.298 1.00 70.88 222 ARG A C 1
ATOM 1719 O O . ARG A 1 222 ? 5.870 -9.617 8.379 1.00 70.88 222 ARG A O 1
ATOM 1726 N N . LEU A 1 223 ? 4.830 -11.595 8.100 1.00 79.31 223 LEU A N 1
ATOM 1727 C CA . LEU A 1 223 ? 6.055 -12.388 7.984 1.00 79.31 223 LEU A CA 1
ATOM 1728 C C . LEU A 1 223 ? 6.931 -11.904 6.818 1.00 79.31 223 LEU A C 1
ATOM 1730 O O . LEU A 1 223 ? 8.154 -11.798 6.951 1.00 79.31 223 LEU A O 1
ATOM 1734 N N . LEU A 1 224 ? 6.308 -11.568 5.686 1.00 82.62 224 LEU A N 1
ATOM 1735 C CA . LEU A 1 224 ? 6.989 -11.010 4.519 1.00 82.62 224 LEU A CA 1
ATOM 1736 C C . LEU A 1 224 ? 7.692 -9.687 4.864 1.00 82.62 224 LEU A C 1
ATOM 1738 O O . LEU A 1 224 ? 8.873 -9.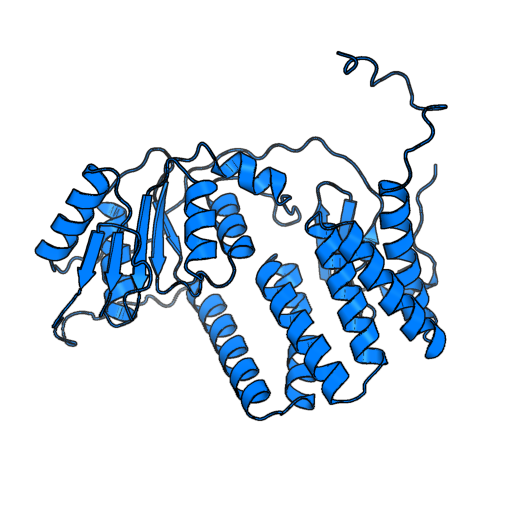519 4.550 1.00 82.62 224 LEU A O 1
ATOM 1742 N N . ARG A 1 225 ? 7.012 -8.772 5.566 1.00 78.69 225 ARG A N 1
ATOM 1743 C CA . ARG A 1 225 ? 7.601 -7.490 5.991 1.00 78.69 225 ARG A CA 1
ATOM 1744 C C . ARG A 1 225 ? 8.730 -7.668 7.000 1.00 78.69 225 ARG A C 1
ATOM 1746 O O . ARG A 1 225 ? 9.797 -7.082 6.816 1.00 78.69 225 ARG A O 1
ATOM 1753 N N . GLU A 1 226 ? 8.535 -8.485 8.031 1.00 83.94 226 GLU A N 1
ATOM 1754 C CA . GLU A 1 226 ? 9.565 -8.760 9.042 1.00 83.94 226 GLU A CA 1
ATOM 1755 C C . GLU A 1 226 ? 10.825 -9.364 8.401 1.00 83.94 226 GLU A C 1
ATOM 1757 O O . GLU A 1 226 ? 11.950 -8.953 8.704 1.00 83.94 226 GLU A O 1
ATOM 1762 N N . THR A 1 227 ? 10.641 -10.273 7.438 1.00 91.44 227 THR A N 1
ATOM 1763 C CA . THR A 1 227 ? 11.737 -10.879 6.672 1.00 91.44 227 THR A CA 1
ATOM 1764 C C . THR A 1 227 ? 12.481 -9.842 5.829 1.00 91.44 227 THR A C 1
ATOM 1766 O O . THR A 1 227 ? 13.712 -9.771 5.893 1.00 91.44 227 THR A O 1
ATOM 1769 N N . LEU A 1 228 ? 11.763 -8.995 5.082 1.00 90.69 228 LEU A N 1
ATOM 1770 C CA . LEU A 1 228 ? 12.369 -7.910 4.302 1.00 90.69 228 LEU A CA 1
ATOM 1771 C C . LEU A 1 228 ? 13.163 -6.952 5.191 1.00 90.69 228 LEU A C 1
ATOM 1773 O O . LEU A 1 228 ? 14.312 -6.636 4.885 1.00 90.69 228 LEU A O 1
ATOM 1777 N N . GLN A 1 229 ? 12.598 -6.533 6.325 1.00 89.75 229 GLN A N 1
ATOM 1778 C CA . GLN A 1 229 ? 13.286 -5.663 7.278 1.00 89.75 229 GLN A CA 1
ATOM 1779 C C . GLN A 1 229 ? 14.556 -6.315 7.835 1.00 89.75 229 GLN A C 1
ATOM 1781 O O . GLN A 1 229 ? 15.579 -5.642 7.988 1.00 89.75 229 GLN A O 1
ATOM 1786 N N . ALA A 1 230 ? 14.527 -7.619 8.121 1.00 94.12 230 ALA A N 1
ATOM 1787 C CA . ALA A 1 230 ? 15.711 -8.355 8.547 1.00 94.12 230 ALA A CA 1
ATOM 1788 C C . ALA A 1 230 ? 16.796 -8.374 7.456 1.00 94.12 230 ALA A C 1
ATOM 1790 O O . ALA A 1 230 ? 17.966 -8.137 7.763 1.00 94.12 230 ALA A O 1
ATOM 1791 N N . TYR A 1 231 ? 16.427 -8.593 6.189 1.00 96.88 231 TYR A N 1
ATOM 1792 C CA . TYR A 1 231 ? 17.368 -8.551 5.063 1.00 96.88 231 TYR A CA 1
ATOM 1793 C C . TYR A 1 231 ? 17.961 -7.159 4.844 1.00 96.88 231 TYR A C 1
ATOM 1795 O O . TYR A 1 231 ? 19.175 -7.047 4.676 1.00 96.88 231 TYR A O 1
ATOM 1803 N N . VAL A 1 232 ? 17.148 -6.103 4.933 1.00 95.69 232 VAL A N 1
ATOM 1804 C CA . VAL A 1 232 ? 17.611 -4.707 4.852 1.00 95.69 232 VAL A CA 1
ATOM 1805 C C . VAL A 1 232 ? 18.618 -4.404 5.964 1.00 95.69 232 VAL A C 1
ATOM 1807 O O . VAL A 1 232 ? 19.712 -3.915 5.685 1.00 95.69 232 VAL A O 1
ATOM 1810 N N . LYS A 1 233 ? 18.318 -4.769 7.221 1.00 95.88 233 LYS A N 1
ATOM 1811 C CA . LYS A 1 233 ? 19.244 -4.594 8.361 1.00 95.88 233 LYS A CA 1
ATOM 1812 C C . LYS A 1 233 ? 20.574 -5.323 8.155 1.00 95.88 233 LYS A C 1
ATOM 1814 O O . LYS A 1 233 ? 21.620 -4.826 8.563 1.00 95.88 233 LYS A O 1
ATOM 1819 N N . GLN A 1 234 ? 20.533 -6.486 7.509 1.00 97.44 234 GLN A N 1
ATOM 1820 C CA . GLN A 1 234 ? 21.710 -7.293 7.180 1.00 97.44 234 GLN A CA 1
ATOM 1821 C C . GLN A 1 234 ? 22.389 -6.872 5.864 1.00 97.44 234 GLN A C 1
ATOM 1823 O O . GLN A 1 234 ? 23.379 -7.493 5.485 1.00 97.44 234 GLN A O 1
ATOM 1828 N N . LYS A 1 235 ? 21.881 -5.846 5.161 1.00 97.00 235 LYS A N 1
ATOM 1829 C CA . LYS A 1 235 ? 22.359 -5.398 3.838 1.00 97.00 235 LYS A CA 1
ATOM 1830 C C . LYS A 1 235 ? 22.367 -6.511 2.780 1.00 97.00 235 LYS A C 1
ATOM 1832 O O . LYS A 1 235 ? 23.207 -6.538 1.883 1.00 97.00 235 LYS A O 1
ATOM 1837 N N . ARG A 1 236 ? 21.419 -7.443 2.879 1.00 98.25 236 ARG A N 1
ATOM 1838 C CA . ARG A 1 236 ? 21.224 -8.565 1.949 1.00 98.25 236 ARG A CA 1
ATOM 1839 C C . ARG A 1 236 ? 20.424 -8.115 0.725 1.00 98.25 236 ARG A C 1
ATOM 1841 O O . ARG A 1 236 ? 19.298 -8.553 0.499 1.00 98.25 236 ARG A O 1
ATOM 1848 N N . TRP A 1 237 ? 20.982 -7.164 -0.023 1.00 98.31 237 TRP A N 1
ATOM 1849 C CA . TRP A 1 237 ? 20.266 -6.429 -1.073 1.00 98.31 237 TRP A CA 1
ATOM 1850 C C . TRP A 1 237 ? 19.798 -7.315 -2.228 1.00 98.31 237 TRP A C 1
ATOM 1852 O O . TRP A 1 237 ? 18.700 -7.115 -2.742 1.00 98.31 237 TRP A O 1
ATOM 1862 N N . ALA A 1 238 ? 20.569 -8.344 -2.588 1.00 98.38 238 ALA A N 1
ATOM 1863 C CA . ALA A 1 238 ? 20.166 -9.305 -3.614 1.00 98.38 238 ALA A CA 1
ATOM 1864 C C . ALA A 1 238 ? 18.894 -10.073 -3.211 1.00 98.38 238 ALA A C 1
ATOM 1866 O O . ALA A 1 238 ? 18.008 -10.303 -4.036 1.00 98.38 238 ALA A O 1
ATOM 1867 N N . GLU A 1 239 ? 18.775 -10.458 -1.940 1.00 98.12 239 GLU A N 1
ATOM 1868 C CA . GLU A 1 239 ? 17.581 -11.110 -1.412 1.00 98.12 239 GLU A CA 1
ATOM 1869 C C . GLU A 1 239 ? 16.405 -10.148 -1.259 1.00 98.12 239 GLU A C 1
ATOM 1871 O O . GLU A 1 239 ? 15.286 -10.542 -1.586 1.00 98.12 239 GLU A O 1
ATOM 1876 N N . VAL A 1 240 ? 16.647 -8.895 -0.849 1.00 97.94 240 VAL A N 1
ATOM 1877 C CA . VAL A 1 240 ? 15.613 -7.842 -0.846 1.00 97.94 240 VAL A CA 1
ATOM 1878 C C . VAL A 1 240 ? 15.028 -7.688 -2.247 1.00 97.94 240 VAL A C 1
ATOM 1880 O O . VAL A 1 240 ? 13.820 -7.830 -2.421 1.00 97.94 240 VAL A O 1
ATOM 1883 N N . LEU A 1 241 ? 15.872 -7.482 -3.262 1.00 98.00 241 LEU A N 1
ATOM 1884 C CA . LEU A 1 241 ? 15.419 -7.268 -4.634 1.00 98.00 241 LEU A CA 1
ATOM 1885 C C . LEU A 1 241 ? 14.664 -8.483 -5.192 1.00 98.00 241 LEU A C 1
ATOM 1887 O O . LEU A 1 241 ? 13.614 -8.327 -5.817 1.00 98.00 241 LEU A O 1
ATOM 1891 N N . ARG A 1 242 ? 15.157 -9.703 -4.937 1.00 96.88 242 ARG A N 1
ATOM 1892 C CA . ARG A 1 242 ? 14.481 -10.944 -5.355 1.00 96.88 242 ARG A CA 1
ATOM 1893 C C . ARG A 1 242 ? 13.097 -11.076 -4.717 1.00 96.88 242 ARG A C 1
ATOM 1895 O O . ARG A 1 242 ? 12.139 -11.460 -5.390 1.00 96.88 242 ARG A O 1
ATOM 1902 N N . MET A 1 243 ? 12.991 -10.772 -3.427 1.00 94.94 243 MET A N 1
ATOM 1903 C CA . MET A 1 243 ? 11.735 -10.852 -2.688 1.00 94.94 243 MET A CA 1
ATOM 1904 C C . MET A 1 243 ? 10.746 -9.783 -3.160 1.00 94.94 243 MET A C 1
ATOM 1906 O O . MET A 1 243 ? 9.600 -10.111 -3.448 1.00 94.94 243 MET A O 1
ATOM 1910 N N . VAL A 1 244 ? 11.195 -8.543 -3.361 1.00 95.50 244 VAL A N 1
ATOM 1911 C CA . VAL A 1 244 ? 10.378 -7.457 -3.927 1.00 95.50 244 VAL A CA 1
ATOM 1912 C C . VAL A 1 244 ? 9.833 -7.838 -5.309 1.00 95.50 244 VAL A C 1
ATOM 1914 O O . VAL A 1 244 ? 8.619 -7.850 -5.502 1.00 95.50 244 VAL A O 1
ATOM 1917 N N . LYS A 1 245 ? 10.695 -8.244 -6.254 1.00 94.50 245 LYS A N 1
ATOM 1918 C CA . LYS A 1 245 ? 10.276 -8.603 -7.625 1.00 94.50 245 LYS A CA 1
ATOM 1919 C C . LYS A 1 245 ? 9.293 -9.778 -7.684 1.00 94.50 245 LYS A C 1
ATOM 1921 O O . LYS A 1 245 ? 8.487 -9.847 -8.607 1.00 94.50 245 LYS A O 1
ATOM 1926 N N . SER A 1 246 ? 9.361 -10.710 -6.733 1.00 90.88 246 SER A N 1
ATOM 1927 C CA . SER A 1 246 ? 8.464 -11.877 -6.697 1.00 90.88 246 SER A CA 1
ATOM 1928 C C . SER A 1 246 ? 7.123 -11.611 -6.014 1.00 90.88 246 SER A C 1
ATOM 1930 O O . SER A 1 246 ? 6.191 -12.386 -6.216 1.00 90.88 246 SER A O 1
ATOM 1932 N N . THR A 1 247 ? 7.002 -10.534 -5.234 1.00 89.62 247 THR A N 1
ATOM 1933 C CA . THR A 1 247 ? 5.831 -10.300 -4.373 1.00 89.62 247 THR A CA 1
ATOM 1934 C C . THR A 1 247 ? 5.049 -9.040 -4.727 1.00 89.62 247 THR A C 1
ATOM 1936 O O . THR A 1 247 ? 3.850 -8.994 -4.477 1.00 89.62 247 THR A O 1
ATOM 1939 N N . GLU A 1 248 ? 5.660 -8.046 -5.376 1.00 91.75 248 GLU A N 1
ATOM 1940 C CA . GLU A 1 248 ? 5.032 -6.739 -5.632 1.00 91.75 248 GLU A CA 1
ATOM 1941 C C . GLU A 1 248 ? 3.689 -6.800 -6.364 1.00 91.75 248 GLU A C 1
ATOM 1943 O O . GLU A 1 248 ? 2.745 -6.117 -5.967 1.00 91.75 248 GLU A O 1
ATOM 1948 N N . LYS A 1 249 ? 3.547 -7.703 -7.342 1.00 89.50 249 LYS A N 1
ATOM 1949 C CA . LYS A 1 249 ? 2.286 -7.878 -8.077 1.00 89.50 249 LYS A CA 1
ATOM 1950 C C . LYS A 1 249 ? 1.146 -8.295 -7.152 1.00 89.50 249 LYS A C 1
ATOM 1952 O O . LYS A 1 249 ? 0.014 -7.898 -7.389 1.00 89.50 249 LYS A O 1
ATOM 1957 N N . VAL A 1 250 ? 1.427 -9.059 -6.093 1.00 86.62 250 VAL A N 1
ATOM 1958 C CA . VAL A 1 250 ? 0.412 -9.475 -5.113 1.00 86.62 250 VAL A CA 1
ATOM 1959 C C . VAL A 1 250 ? -0.157 -8.255 -4.393 1.00 86.62 250 VAL A C 1
ATOM 1961 O O . VAL A 1 250 ? -1.371 -8.136 -4.292 1.00 86.62 250 VAL A O 1
ATOM 1964 N N . PHE A 1 251 ? 0.693 -7.312 -3.981 1.00 87.69 251 PHE A N 1
ATOM 1965 C CA . PHE A 1 251 ? 0.261 -6.065 -3.343 1.00 87.69 251 PHE A CA 1
ATOM 1966 C C . PHE A 1 251 ? -0.529 -5.175 -4.307 1.00 87.69 251 PHE A C 1
ATOM 1968 O O . PHE A 1 251 ? -1.568 -4.629 -3.937 1.00 87.69 251 PHE A O 1
ATOM 1975 N N . ALA A 1 252 ? -0.091 -5.092 -5.567 1.00 89.75 252 ALA A N 1
ATOM 1976 C CA . ALA A 1 252 ? -0.814 -4.367 -6.608 1.00 89.75 252 ALA A CA 1
ATOM 1977 C C . ALA A 1 252 ? -2.226 -4.945 -6.844 1.00 89.75 252 ALA A C 1
ATOM 1979 O O . ALA A 1 252 ? -3.193 -4.188 -6.930 1.00 89.75 252 ALA A O 1
ATOM 1980 N N . ILE A 1 253 ? -2.349 -6.279 -6.906 1.00 88.12 253 ILE A N 1
ATOM 1981 C CA . ILE A 1 253 ? -3.612 -7.016 -7.109 1.00 88.12 253 ILE A CA 1
ATOM 1982 C C . ILE A 1 253 ? -4.514 -6.951 -5.874 1.00 88.12 253 ILE A C 1
ATOM 1984 O O . ILE A 1 253 ? -5.723 -6.795 -6.003 1.00 88.12 253 ILE A O 1
ATOM 1988 N N . ALA A 1 254 ? -3.944 -7.012 -4.673 1.00 85.25 254 ALA A N 1
ATOM 1989 C CA . ALA A 1 254 ? -4.675 -6.821 -3.422 1.00 85.25 254 ALA A CA 1
ATOM 1990 C C . ALA A 1 254 ? -5.118 -5.362 -3.204 1.00 85.25 254 ALA A C 1
ATOM 1992 O O . ALA A 1 254 ? -5.762 -5.059 -2.205 1.00 85.25 254 ALA A O 1
ATOM 1993 N N . LYS A 1 255 ? -4.768 -4.454 -4.130 1.00 88.88 255 LYS A N 1
ATOM 1994 C CA . LYS A 1 255 ? -4.993 -3.009 -4.041 1.00 88.88 255 LYS A CA 1
ATOM 1995 C C . LYS A 1 255 ? -4.350 -2.367 -2.800 1.00 88.88 255 LYS A C 1
ATOM 1997 O O . LYS A 1 255 ? -4.756 -1.278 -2.413 1.00 88.88 255 LYS A O 1
ATOM 2002 N N . TRP A 1 256 ? -3.341 -2.994 -2.198 1.00 87.94 256 TRP A N 1
ATOM 2003 C CA . TRP A 1 256 ? -2.563 -2.428 -1.089 1.00 87.94 256 TRP A CA 1
ATOM 2004 C C . TRP A 1 256 ? -1.481 -1.509 -1.644 1.00 87.94 256 TRP A C 1
ATOM 2006 O O . TRP A 1 256 ? -0.296 -1.838 -1.678 1.00 87.94 256 TRP A O 1
ATOM 2016 N N . TRP A 1 257 ? -1.918 -0.397 -2.222 1.00 90.88 257 TRP A N 1
ATOM 2017 C CA . TRP A 1 257 ? -1.085 0.496 -3.015 1.00 90.88 257 TRP A CA 1
ATOM 2018 C C . TRP A 1 257 ? -0.092 1.297 -2.175 1.00 90.88 257 TRP A C 1
ATOM 2020 O O . TRP A 1 257 ? 0.982 1.615 -2.677 1.00 90.88 257 TRP A O 1
ATOM 2030 N N . GLY A 1 258 ? -0.399 1.574 -0.908 1.00 90.62 258 GLY A N 1
ATOM 2031 C CA . GLY A 1 258 ? 0.563 2.145 0.031 1.00 90.62 258 GLY A CA 1
ATOM 2032 C C . GLY A 1 258 ? 1.685 1.157 0.370 1.00 90.62 258 GLY A C 1
ATOM 2033 O O . GLY A 1 258 ? 2.868 1.486 0.285 1.00 90.62 258 GLY A O 1
ATOM 2034 N N . ALA A 1 259 ? 1.343 -0.089 0.686 1.00 88.62 259 ALA A N 1
ATOM 2035 C CA . ALA A 1 259 ? 2.318 -1.146 0.940 1.00 88.62 259 ALA A CA 1
ATOM 2036 C C . ALA A 1 259 ? 3.108 -1.526 -0.325 1.00 88.62 259 ALA A C 1
ATOM 2038 O O . ALA A 1 259 ? 4.308 -1.800 -0.249 1.00 88.62 259 ALA A O 1
ATOM 2039 N N . TRP A 1 260 ? 2.469 -1.495 -1.497 1.00 92.81 260 TRP A N 1
ATOM 2040 C CA . TRP A 1 260 ? 3.134 -1.674 -2.786 1.00 92.81 260 TRP A CA 1
ATOM 2041 C C . TRP A 1 260 ? 4.190 -0.589 -3.016 1.00 92.81 260 TRP A C 1
ATOM 2043 O O . TRP A 1 260 ? 5.323 -0.913 -3.364 1.00 92.81 260 TRP A O 1
ATOM 2053 N N . GLU A 1 261 ? 3.868 0.677 -2.736 1.00 95.38 261 GLU A N 1
ATOM 2054 C CA . GLU A 1 261 ? 4.816 1.794 -2.802 1.00 95.38 261 GLU A CA 1
ATOM 2055 C C . GLU A 1 261 ? 6.030 1.572 -1.891 1.00 95.38 261 GLU A C 1
ATOM 2057 O O . GLU A 1 261 ? 7.175 1.710 -2.327 1.00 95.38 261 GLU A O 1
ATOM 2062 N N . GLN A 1 262 ? 5.805 1.182 -0.633 1.00 92.56 262 GLN A N 1
ATOM 2063 C CA . GLN A 1 262 ? 6.890 0.884 0.307 1.00 92.56 262 GLN A CA 1
ATOM 2064 C C . GLN A 1 262 ? 7.785 -0.253 -0.203 1.00 92.56 262 GLN A C 1
ATOM 2066 O O . GLN A 1 262 ? 9.013 -0.161 -0.137 1.00 92.56 262 GLN A O 1
ATOM 2071 N N . LEU A 1 263 ? 7.184 -1.309 -0.754 1.00 93.31 263 LEU A N 1
ATOM 2072 C CA . LEU A 1 263 ? 7.907 -2.452 -1.300 1.00 93.31 263 LEU A CA 1
ATOM 2073 C C . LEU A 1 263 ? 8.740 -2.071 -2.534 1.00 93.31 263 LEU A C 1
ATOM 2075 O O . LEU A 1 263 ? 9.900 -2.469 -2.642 1.00 93.31 263 LEU A O 1
ATOM 2079 N N . LEU A 1 264 ? 8.183 -1.268 -3.442 1.00 97.12 264 LEU A N 1
ATOM 2080 C CA . LEU A 1 264 ? 8.894 -0.767 -4.619 1.00 97.12 264 LEU A CA 1
ATOM 2081 C C . LEU A 1 264 ? 10.056 0.156 -4.234 1.00 97.12 264 LEU A C 1
ATOM 2083 O O . LEU A 1 264 ? 11.134 0.043 -4.815 1.00 97.12 264 LEU A O 1
ATOM 2087 N N . ASN A 1 265 ? 9.885 1.002 -3.215 1.00 97.62 265 ASN A N 1
ATOM 2088 C CA . ASN A 1 265 ? 10.963 1.834 -2.675 1.00 97.62 265 ASN A CA 1
ATOM 2089 C C . ASN A 1 265 ? 12.106 0.996 -2.078 1.00 97.62 265 ASN A C 1
ATOM 2091 O O . ASN A 1 265 ? 13.275 1.335 -2.262 1.00 97.62 265 ASN A O 1
ATOM 2095 N N . LEU A 1 266 ? 11.803 -0.121 -1.407 1.00 96.88 266 LEU A N 1
ATOM 2096 C CA . LEU A 1 266 ? 12.832 -1.078 -0.976 1.00 96.88 266 LEU A CA 1
ATOM 2097 C C . LEU A 1 266 ? 13.536 -1.737 -2.170 1.00 96.88 266 LEU A C 1
ATOM 2099 O O . LEU A 1 266 ? 14.750 -1.936 -2.132 1.00 96.88 266 LEU A O 1
ATOM 2103 N N . GLY A 1 267 ? 12.795 -2.049 -3.237 1.00 98.00 267 GLY A N 1
ATOM 2104 C CA . GLY A 1 267 ? 13.355 -2.547 -4.494 1.00 98.00 267 GLY A CA 1
ATOM 2105 C C . GLY A 1 267 ? 14.313 -1.553 -5.148 1.00 98.00 267 GLY A C 1
ATOM 2106 O O . GLY A 1 267 ? 15.403 -1.947 -5.551 1.00 98.00 267 GLY A O 1
ATOM 2107 N N . LEU A 1 268 ? 13.940 -0.272 -5.190 1.00 98.56 268 LEU A N 1
ATOM 2108 C CA . LEU A 1 268 ? 14.776 0.813 -5.705 1.00 98.56 268 LEU A CA 1
ATOM 2109 C C . LEU A 1 268 ? 16.054 0.987 -4.872 1.00 98.56 268 LEU A C 1
ATOM 2111 O O . LEU A 1 268 ? 17.149 1.029 -5.424 1.00 98.56 268 LEU A O 1
ATOM 2115 N N . GLN A 1 269 ? 15.938 0.985 -3.540 1.00 98.31 269 GLN A N 1
ATOM 2116 C CA . GLN A 1 269 ? 17.103 1.024 -2.646 1.00 98.31 269 GLN A CA 1
ATOM 2117 C C . GLN A 1 269 ? 18.045 -0.164 -2.871 1.00 98.31 269 GLN A C 1
ATOM 2119 O O . GLN A 1 269 ? 19.264 0.004 -2.890 1.00 98.31 269 GLN A O 1
ATOM 2124 N N . ALA A 1 270 ? 17.493 -1.367 -3.049 1.00 98.56 270 ALA A N 1
ATOM 2125 C CA . ALA A 1 270 ? 18.283 -2.555 -3.339 1.00 98.56 270 ALA A CA 1
ATOM 2126 C C . ALA A 1 270 ? 18.954 -2.479 -4.719 1.00 98.56 270 ALA A C 1
ATOM 2128 O O . ALA A 1 270 ? 20.103 -2.891 -4.836 1.00 98.56 270 ALA A O 1
ATOM 2129 N N . ALA A 1 271 ? 18.275 -1.933 -5.733 1.00 98.62 271 ALA A N 1
ATOM 2130 C CA . ALA A 1 271 ? 18.846 -1.716 -7.060 1.00 98.62 271 ALA A CA 1
ATOM 2131 C C . ALA A 1 271 ? 20.049 -0.765 -7.006 1.00 98.62 271 ALA A C 1
ATOM 2133 O O . ALA A 1 271 ? 21.119 -1.122 -7.493 1.00 98.62 271 ALA A O 1
ATOM 2134 N N . TRP A 1 272 ? 19.923 0.372 -6.313 1.00 98.56 272 TRP A N 1
ATOM 2135 C CA . TRP A 1 272 ? 21.041 1.296 -6.098 1.00 98.56 272 TRP A CA 1
ATOM 2136 C C . TRP A 1 272 ? 22.203 0.647 -5.346 1.00 98.56 272 TRP A C 1
ATOM 2138 O O . TRP A 1 272 ? 23.356 0.813 -5.727 1.00 98.56 272 TRP A O 1
ATOM 2148 N N . ALA A 1 273 ? 21.919 -0.126 -4.295 1.00 98.38 273 ALA A N 1
ATOM 2149 C CA . ALA A 1 273 ? 22.958 -0.799 -3.518 1.00 98.38 273 ALA A CA 1
ATOM 2150 C C . ALA A 1 273 ? 23.685 -1.919 -4.288 1.00 98.38 273 ALA A C 1
ATOM 2152 O O . ALA A 1 273 ? 24.772 -2.330 -3.880 1.00 98.38 273 ALA A O 1
ATOM 2153 N N . LEU A 1 274 ? 23.070 -2.436 -5.353 1.00 98.50 274 LEU A N 1
ATOM 2154 C CA . LEU A 1 274 ? 23.629 -3.454 -6.243 1.00 98.50 274 LEU A CA 1
ATOM 2155 C C . LEU A 1 274 ? 24.195 -2.868 -7.543 1.00 98.50 274 LEU A C 1
ATOM 2157 O O . LEU A 1 274 ? 24.744 -3.636 -8.329 1.00 98.50 274 LEU A O 1
ATOM 2161 N N . GLU A 1 275 ? 24.048 -1.557 -7.768 1.00 98.31 275 GLU A N 1
ATOM 2162 C CA . GLU A 1 275 ? 24.374 -0.883 -9.035 1.00 98.31 275 GLU A CA 1
ATOM 2163 C C . GLU A 1 275 ? 23.672 -1.547 -10.246 1.00 98.31 275 GLU A C 1
ATOM 2165 O O . GLU A 1 275 ? 24.230 -1.670 -11.334 1.00 98.31 275 GLU A O 1
ATOM 2170 N N . ASP A 1 276 ? 22.431 -2.015 -10.047 1.00 98.38 276 ASP A N 1
ATOM 2171 C CA . ASP A 1 276 ? 21.609 -2.674 -11.073 1.00 98.38 276 ASP A CA 1
ATOM 2172 C C . ASP A 1 276 ? 20.662 -1.659 -11.734 1.00 98.38 276 ASP A C 1
ATOM 2174 O O . ASP A 1 276 ? 19.518 -1.470 -11.305 1.00 98.38 276 ASP A O 1
ATOM 2178 N N . GLU A 1 277 ? 21.141 -1.017 -12.803 1.00 98.12 277 GLU A N 1
ATOM 2179 C CA . GLU A 1 277 ? 20.395 -0.003 -13.568 1.00 98.12 277 GLU A CA 1
ATOM 2180 C C . GLU A 1 277 ? 19.085 -0.550 -14.168 1.00 98.12 277 GLU A C 1
ATOM 2182 O O . GLU A 1 277 ? 18.089 0.169 -14.280 1.00 98.12 277 GLU A O 1
ATOM 2187 N N . GLY A 1 278 ? 19.040 -1.840 -14.525 1.00 97.56 278 GLY A N 1
ATOM 2188 C CA . GLY A 1 278 ? 17.831 -2.474 -15.057 1.00 97.56 278 GLY A CA 1
ATOM 2189 C C . GLY A 1 278 ? 16.754 -2.637 -13.983 1.00 97.56 278 GLY A C 1
ATOM 2190 O O . GLY A 1 278 ? 15.567 -2.377 -14.215 1.00 97.56 278 GLY A O 1
ATOM 2191 N N . ALA A 1 279 ? 17.153 -3.036 -12.772 1.00 98.00 279 ALA A N 1
ATOM 2192 C CA . ALA A 1 279 ? 16.263 -3.079 -11.618 1.00 98.00 279 ALA A CA 1
ATOM 2193 C C . ALA A 1 279 ? 15.825 -1.682 -11.160 1.00 98.00 279 ALA A C 1
ATOM 2195 O O . ALA A 1 279 ? 14.657 -1.518 -10.800 1.00 98.00 279 ALA A O 1
ATOM 2196 N N . GLU A 1 280 ? 16.713 -0.691 -11.220 1.00 98.62 280 GLU A N 1
ATOM 2197 C CA . GLU A 1 280 ? 16.391 0.708 -10.935 1.00 98.62 280 GLU A CA 1
ATOM 2198 C C . GLU A 1 280 ? 15.322 1.223 -11.903 1.00 98.62 280 GLU A C 1
ATOM 2200 O O . GLU A 1 280 ? 14.259 1.677 -11.474 1.00 98.62 280 GLU A O 1
ATOM 2205 N N . ALA A 1 281 ? 15.537 1.061 -13.210 1.00 98.62 281 ALA A N 1
ATOM 2206 C CA . ALA A 1 281 ? 14.589 1.516 -14.218 1.00 98.62 281 ALA A CA 1
ATOM 2207 C C . ALA A 1 281 ? 13.231 0.804 -14.116 1.00 98.62 281 ALA A C 1
ATOM 2209 O O . ALA A 1 281 ? 12.181 1.401 -14.364 1.00 98.62 281 ALA A O 1
ATOM 2210 N N . TRP A 1 282 ? 13.222 -0.478 -13.737 1.00 98.12 282 TRP A N 1
ATOM 2211 C CA . TRP A 1 282 ? 11.993 -1.202 -13.414 1.00 98.12 282 TRP A CA 1
ATOM 2212 C C . TRP A 1 282 ? 11.269 -0.614 -12.197 1.00 98.12 282 TRP A C 1
ATOM 2214 O O . TRP A 1 282 ? 10.071 -0.343 -12.291 1.00 98.12 282 TRP A O 1
ATOM 2224 N N . ALA A 1 283 ? 11.970 -0.376 -11.088 1.00 98.44 283 ALA A N 1
ATOM 2225 C CA . ALA A 1 283 ? 11.360 0.156 -9.873 1.00 98.44 283 ALA A CA 1
ATOM 2226 C C . ALA A 1 283 ? 10.807 1.574 -10.098 1.00 98.44 283 ALA A C 1
ATOM 2228 O O . ALA A 1 283 ? 9.670 1.851 -9.722 1.00 98.44 283 ALA A O 1
ATOM 2229 N N . LEU A 1 284 ? 11.554 2.435 -10.797 1.00 98.75 284 LEU A N 1
ATOM 2230 C CA . LEU A 1 284 ? 11.113 3.778 -11.188 1.00 98.75 284 LEU A CA 1
ATOM 2231 C C . LEU A 1 284 ? 9.871 3.740 -12.092 1.00 98.75 284 LEU A C 1
ATOM 2233 O O . LEU A 1 284 ? 8.950 4.530 -11.901 1.00 98.75 284 LEU A O 1
ATOM 2237 N N . HIS A 1 285 ? 9.797 2.800 -13.042 1.00 98.44 285 HIS A N 1
ATOM 2238 C CA . HIS A 1 285 ? 8.611 2.632 -13.886 1.00 98.44 285 HIS A CA 1
ATOM 2239 C C . HIS A 1 285 ? 7.371 2.249 -13.066 1.00 98.44 285 HIS A C 1
ATOM 2241 O O . HIS A 1 285 ? 6.291 2.812 -13.272 1.00 98.44 285 HIS A O 1
ATOM 2247 N N . GLN A 1 286 ? 7.522 1.305 -12.132 1.00 98.12 286 GLN A N 1
ATOM 2248 C CA . GLN A 1 286 ? 6.437 0.881 -11.248 1.00 98.12 286 GLN A CA 1
ATOM 2249 C C . GLN A 1 286 ? 5.987 2.031 -10.337 1.00 98.12 286 GLN A C 1
ATOM 2251 O O . GLN A 1 286 ? 4.797 2.336 -10.290 1.00 98.12 286 GLN A O 1
ATOM 2256 N N . LEU A 1 287 ? 6.931 2.715 -9.679 1.00 98.56 287 LEU A N 1
ATOM 2257 C CA . LEU A 1 287 ? 6.653 3.855 -8.801 1.00 98.56 287 LEU A CA 1
ATOM 2258 C C . LEU A 1 287 ? 5.999 5.011 -9.559 1.00 98.56 287 LEU A C 1
ATOM 2260 O O . LEU A 1 287 ? 5.039 5.590 -9.067 1.00 98.56 287 LEU A O 1
ATOM 2264 N N . GLY A 1 288 ? 6.460 5.325 -10.771 1.00 97.75 288 GLY A N 1
ATOM 2265 C CA . GLY A 1 288 ? 5.864 6.388 -11.578 1.00 97.75 288 GLY A CA 1
ATOM 2266 C C . GLY A 1 288 ? 4.440 6.063 -12.034 1.00 97.75 288 GLY A C 1
ATOM 2267 O O . GLY A 1 288 ? 3.561 6.925 -12.013 1.00 97.75 288 GLY A O 1
ATOM 2268 N N . THR A 1 289 ? 4.183 4.798 -12.369 1.00 96.19 289 THR A N 1
ATOM 2269 C CA . THR A 1 289 ? 2.832 4.317 -12.689 1.00 96.19 289 THR A CA 1
ATOM 2270 C C . THR A 1 289 ? 1.918 4.376 -11.463 1.00 96.19 289 THR A C 1
ATOM 2272 O O . THR A 1 289 ? 0.789 4.853 -11.561 1.00 96.19 289 THR A O 1
ATOM 2275 N N . LEU A 1 290 ? 2.406 3.955 -10.295 1.00 95.56 290 LEU A N 1
ATOM 2276 C CA . LEU A 1 290 ? 1.674 4.017 -9.031 1.00 95.56 290 LEU A CA 1
ATOM 2277 C C . LEU A 1 290 ? 1.375 5.458 -8.599 1.00 95.56 290 LEU A C 1
ATOM 2279 O O . LEU A 1 290 ? 0.232 5.766 -8.269 1.00 95.56 290 LEU A O 1
ATOM 2283 N N . ALA A 1 291 ? 2.367 6.349 -8.665 1.00 94.38 291 ALA A N 1
ATOM 2284 C CA . ALA A 1 291 ? 2.218 7.768 -8.354 1.00 94.38 291 ALA A CA 1
ATOM 2285 C C . ALA A 1 291 ? 1.108 8.404 -9.200 1.00 94.38 291 ALA A C 1
ATOM 2287 O O . ALA A 1 291 ? 0.262 9.121 -8.670 1.00 94.38 291 ALA A O 1
ATOM 2288 N N . PHE A 1 292 ? 1.046 8.073 -10.493 1.00 89.62 292 PHE A N 1
ATOM 2289 C CA . PHE A 1 292 ? -0.055 8.496 -11.351 1.00 89.62 292 PHE A CA 1
ATOM 2290 C C . PHE A 1 292 ? -1.415 7.975 -10.868 1.00 89.62 292 PHE A C 1
ATOM 2292 O O . PHE A 1 292 ? -2.354 8.754 -10.718 1.00 89.62 292 PHE A O 1
ATOM 2299 N N . CYS A 1 293 ? -1.515 6.678 -10.568 1.00 89.19 293 CYS A N 1
ATOM 2300 C CA . CYS A 1 293 ? -2.759 6.081 -10.075 1.00 89.19 293 CYS A CA 1
ATOM 2301 C C . CYS A 1 293 ? -3.214 6.669 -8.724 1.00 89.19 293 CYS A C 1
ATOM 2303 O O . CYS A 1 293 ? -4.379 6.562 -8.354 1.00 89.19 293 CYS A O 1
ATOM 2305 N N . GLN A 1 294 ? -2.287 7.285 -7.995 1.00 89.25 294 GLN A N 1
ATOM 2306 C CA . GLN A 1 294 ? -2.484 7.983 -6.732 1.00 89.25 294 GLN A CA 1
ATOM 2307 C C . GLN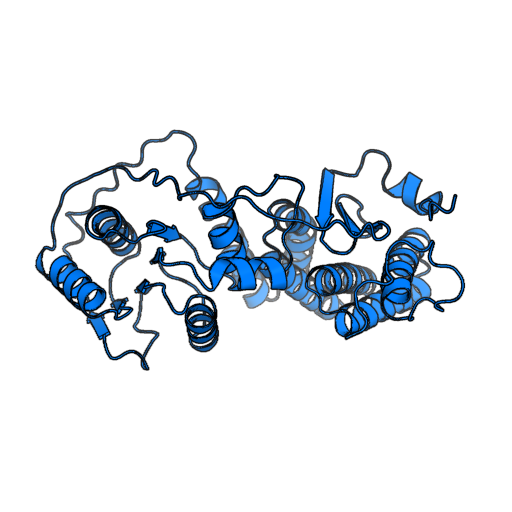 A 1 294 ? -2.631 9.513 -6.895 1.00 89.25 294 GLN A C 1
ATOM 2309 O O . GLN A 1 294 ? -2.455 10.252 -5.923 1.00 89.25 294 GLN A O 1
ATOM 2314 N N . GLU A 1 295 ? -2.922 9.989 -8.111 1.00 88.19 295 GLU A N 1
ATOM 2315 C CA . GLU A 1 295 ? -3.162 11.402 -8.456 1.00 88.19 295 GLU A CA 1
ATOM 2316 C C . GLU A 1 295 ? -1.924 12.316 -8.296 1.00 88.19 295 GLU A C 1
ATOM 2318 O O . GLU A 1 295 ? -2.018 13.541 -8.350 1.00 88.19 295 GLU A O 1
ATOM 2323 N N . GLN A 1 296 ? -0.725 11.738 -8.170 1.00 91.00 296 GLN A N 1
ATOM 2324 C CA . GLN A 1 296 ? 0.554 12.452 -8.072 1.00 91.00 296 GLN A CA 1
ATOM 2325 C C . GLN A 1 296 ? 1.195 12.613 -9.460 1.00 91.00 296 GLN A C 1
ATOM 2327 O O . GLN A 1 296 ? 2.281 12.101 -9.735 1.00 91.00 296 GLN A O 1
ATOM 2332 N N . VAL A 1 297 ? 0.501 13.310 -10.365 1.00 89.38 297 VAL A N 1
ATOM 2333 C CA . VAL A 1 297 ? 0.821 13.343 -11.807 1.00 89.38 297 VAL A CA 1
ATOM 2334 C C . VAL A 1 297 ? 2.255 13.803 -12.104 1.00 89.38 297 VAL A C 1
ATOM 2336 O O . VAL A 1 297 ? 2.943 13.162 -12.897 1.00 89.38 297 VAL A O 1
ATOM 2339 N N . THR A 1 298 ? 2.732 14.873 -11.457 1.00 91.56 298 THR A N 1
ATOM 2340 C CA . THR A 1 298 ? 4.097 15.396 -11.664 1.00 91.56 298 THR A CA 1
ATOM 2341 C C . THR A 1 298 ? 5.158 14.378 -11.253 1.00 91.56 298 THR A C 1
ATOM 2343 O O . THR A 1 298 ? 6.055 14.076 -12.035 1.00 91.56 298 THR A O 1
ATOM 2346 N N . LEU A 1 299 ? 5.011 13.781 -10.065 1.00 95.25 299 LEU A N 1
ATOM 2347 C CA . LEU A 1 299 ? 5.915 12.734 -9.587 1.00 95.25 299 LEU A CA 1
ATOM 2348 C C . LEU A 1 299 ? 5.897 11.520 -10.527 1.00 95.25 299 LEU A C 1
ATOM 2350 O O . LEU A 1 299 ? 6.948 10.993 -10.885 1.00 95.25 299 LEU A O 1
ATOM 2354 N N . GLY A 1 300 ? 4.706 11.110 -10.975 1.00 95.56 300 GLY A N 1
ATOM 2355 C CA . GLY A 1 300 ? 4.546 10.022 -11.936 1.00 95.56 300 GLY A CA 1
ATOM 2356 C C . GLY A 1 300 ? 5.289 10.277 -13.247 1.00 95.56 300 GLY A C 1
ATOM 2357 O O . GLY A 1 300 ? 5.977 9.386 -13.750 1.00 95.56 300 GLY A O 1
ATOM 2358 N N . TYR A 1 301 ? 5.205 11.504 -13.769 1.00 95.50 301 TYR A N 1
ATOM 2359 C CA . TYR A 1 301 ? 5.919 11.918 -14.974 1.00 95.50 301 TYR A CA 1
ATOM 2360 C C . TYR A 1 301 ? 7.439 11.836 -14.793 1.00 95.50 301 TYR A C 1
ATOM 2362 O O . TYR A 1 301 ? 8.117 11.219 -15.618 1.00 95.50 301 TYR A O 1
ATOM 2370 N N . ASP A 1 302 ? 7.967 12.415 -13.713 1.00 96.94 302 ASP A N 1
ATOM 2371 C CA . ASP A 1 302 ? 9.408 12.481 -13.460 1.00 96.94 302 ASP A CA 1
ATOM 2372 C C . ASP A 1 302 ? 10.023 11.087 -13.285 1.00 96.94 302 ASP A C 1
ATOM 2374 O O . ASP A 1 302 ? 11.087 10.797 -13.839 1.00 96.94 302 ASP A O 1
ATOM 2378 N N . LEU A 1 303 ? 9.339 10.193 -12.567 1.00 98.50 303 LEU A N 1
ATOM 2379 C CA . LEU A 1 303 ? 9.783 8.813 -12.356 1.00 98.50 303 LEU A CA 1
ATOM 2380 C C . LEU A 1 303 ? 9.734 7.984 -13.649 1.00 98.50 303 LEU A C 1
ATOM 2382 O O . LEU A 1 303 ? 10.695 7.287 -13.977 1.00 98.50 303 LEU A O 1
ATOM 2386 N N . LEU A 1 304 ? 8.652 8.086 -14.432 1.00 98.12 304 LEU A N 1
ATOM 2387 C CA . LEU A 1 304 ? 8.540 7.385 -15.719 1.00 98.12 304 LEU A CA 1
ATOM 2388 C C . LEU A 1 304 ? 9.552 7.897 -16.747 1.00 98.12 304 LEU A C 1
ATOM 2390 O O . LEU A 1 304 ? 10.041 7.116 -17.569 1.00 98.12 304 LEU A O 1
ATOM 2394 N N . LYS A 1 305 ? 9.877 9.192 -16.705 1.00 98.25 305 LYS A N 1
ATOM 2395 C CA . LYS A 1 305 ? 10.902 9.793 -17.556 1.00 98.25 305 LYS A CA 1
ATOM 2396 C C . LYS A 1 305 ? 12.294 9.260 -17.210 1.00 98.25 305 LYS A C 1
ATOM 2398 O O . LYS A 1 305 ? 12.986 8.814 -18.119 1.00 98.25 305 LYS A O 1
ATOM 2403 N N . GLN A 1 306 ? 12.654 9.205 -15.927 1.00 98.56 306 GLN A N 1
ATOM 2404 C CA . GLN A 1 306 ? 13.917 8.600 -15.482 1.00 98.56 306 GLN A CA 1
ATOM 2405 C C . GLN A 1 306 ? 14.011 7.117 -15.868 1.00 98.56 306 GLN A C 1
ATOM 2407 O O . GLN A 1 306 ? 15.012 6.683 -16.432 1.00 98.56 306 GLN A O 1
ATOM 2412 N N . ALA A 1 307 ? 12.936 6.348 -15.660 1.00 98.56 307 ALA A N 1
ATOM 2413 C CA . ALA A 1 307 ? 12.879 4.949 -16.076 1.00 98.56 307 ALA A CA 1
ATOM 2414 C C . ALA A 1 307 ? 13.084 4.773 -17.588 1.00 98.56 307 ALA A C 1
ATOM 2416 O O . ALA A 1 307 ? 13.731 3.823 -18.027 1.00 98.56 307 ALA A O 1
ATOM 2417 N N . LEU A 1 308 ? 12.494 5.657 -18.400 1.00 98.50 308 LEU A N 1
ATOM 2418 C CA . LEU A 1 308 ? 12.660 5.642 -19.850 1.00 98.50 308 LEU A CA 1
ATOM 2419 C C . LEU A 1 308 ? 14.110 5.916 -20.260 1.00 98.50 308 LEU A C 1
ATOM 2421 O O . LEU A 1 308 ? 14.613 5.220 -21.137 1.00 98.50 308 LEU A O 1
ATOM 2425 N N . ASP A 1 309 ? 14.750 6.907 -19.644 1.00 98.38 309 ASP A N 1
ATOM 2426 C CA . ASP A 1 309 ? 16.115 7.303 -19.991 1.00 98.38 309 ASP A CA 1
ATOM 2427 C C . ASP A 1 309 ? 17.105 6.166 -19.681 1.00 98.38 309 ASP A C 1
ATOM 2429 O O . ASP A 1 309 ? 17.813 5.726 -20.585 1.00 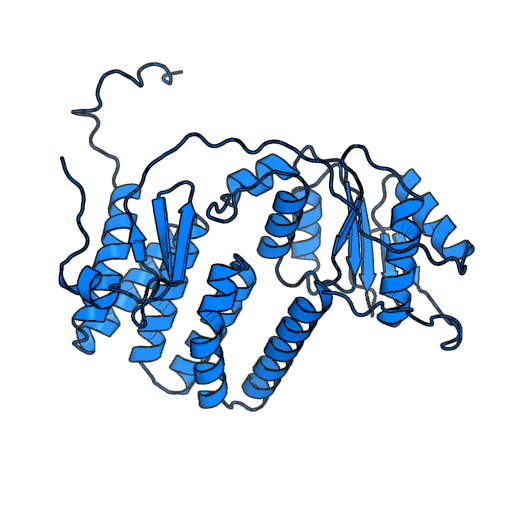98.38 309 ASP A O 1
ATOM 2433 N N . LEU A 1 310 ? 17.022 5.551 -18.494 1.00 98.25 310 LEU A N 1
ATOM 2434 C CA . LEU A 1 310 ? 17.827 4.367 -18.152 1.00 98.25 310 LEU A CA 1
ATOM 2435 C C . LEU A 1 310 ? 17.581 3.181 -19.101 1.00 98.25 310 LEU A C 1
ATOM 2437 O O . LEU A 1 310 ? 18.513 2.545 -19.586 1.00 98.25 310 LEU A O 1
ATOM 2441 N N . ARG A 1 311 ? 16.316 2.879 -19.425 1.00 98.06 311 ARG A N 1
ATOM 2442 C CA . ARG A 1 311 ? 15.977 1.788 -20.363 1.00 98.06 311 ARG A CA 1
ATOM 2443 C C . ARG A 1 311 ? 16.495 2.050 -21.776 1.00 98.06 311 ARG A C 1
ATOM 2445 O O . ARG A 1 311 ? 16.791 1.093 -22.495 1.00 98.06 311 ARG A O 1
ATOM 2452 N N . ALA A 1 312 ? 16.563 3.317 -22.187 1.00 97.88 312 ALA A N 1
ATOM 2453 C CA . ALA A 1 312 ? 17.120 3.718 -23.472 1.00 97.88 312 ALA A CA 1
ATOM 2454 C C . ALA A 1 312 ? 18.635 3.503 -23.510 1.00 97.88 312 ALA A C 1
ATOM 2456 O O . ALA A 1 312 ? 19.121 2.913 -24.478 1.00 97.88 312 ALA A O 1
ATOM 2457 N N . ASP A 1 313 ? 19.341 3.888 -22.446 1.00 97.81 313 ASP A N 1
ATOM 2458 C CA . ASP A 1 313 ? 20.785 3.681 -22.304 1.00 97.81 313 ASP A CA 1
ATOM 2459 C C . ASP A 1 313 ? 21.145 2.183 -22.297 1.00 97.81 313 ASP A C 1
ATOM 2461 O O . ASP A 1 313 ? 22.094 1.764 -22.962 1.00 97.81 313 ASP A O 1
ATOM 2465 N N . LEU A 1 314 ? 20.315 1.349 -21.658 1.00 97.12 314 LEU A N 1
ATOM 2466 C CA . LEU A 1 314 ? 20.447 -0.116 -21.651 1.00 97.12 314 LEU A CA 1
ATOM 2467 C C . LEU A 1 314 ? 20.010 -0.798 -22.966 1.00 97.12 314 LEU A C 1
ATOM 2469 O O . LEU A 1 314 ? 20.263 -1.987 -23.172 1.00 97.12 314 LEU A O 1
ATOM 2473 N N . GLY A 1 315 ? 19.332 -0.084 -23.872 1.00 95.25 315 GLY A N 1
ATOM 2474 C CA . GLY A 1 315 ? 18.856 -0.624 -25.151 1.00 95.25 315 GLY A CA 1
ATOM 2475 C C . GLY A 1 315 ? 17.694 -1.629 -25.047 1.00 95.25 315 GLY A C 1
ATOM 2476 O O . GLY A 1 315 ? 17.451 -2.401 -25.984 1.00 95.25 315 GLY A O 1
ATOM 2477 N N . GLU A 1 316 ? 16.943 -1.630 -23.943 1.00 93.00 316 GLU A N 1
ATOM 2478 C CA . GLU A 1 316 ? 15.861 -2.585 -23.672 1.00 93.00 316 GLU A CA 1
ATOM 2479 C C . GLU A 1 316 ? 14.567 -2.245 -24.435 1.00 93.00 316 GLU A C 1
ATOM 2481 O O . GLU A 1 316 ? 13.609 -1.707 -23.882 1.00 93.00 316 GLU A O 1
ATOM 2486 N N . LYS A 1 317 ? 14.496 -2.590 -25.727 1.00 94.25 317 LYS A N 1
ATOM 2487 C CA . LYS A 1 317 ? 13.390 -2.196 -26.634 1.00 94.25 317 LYS A CA 1
ATOM 2488 C C . LYS A 1 317 ? 11.976 -2.394 -26.070 1.00 94.25 317 LYS A C 1
ATOM 2490 O O . LYS A 1 317 ? 11.139 -1.503 -26.207 1.00 94.25 317 LYS A O 1
ATOM 2495 N N . THR A 1 318 ? 11.693 -3.542 -25.453 1.00 94.38 318 THR A N 1
ATOM 2496 C CA . THR A 1 318 ? 10.366 -3.812 -24.874 1.00 94.38 318 THR A CA 1
ATOM 2497 C C . THR A 1 318 ? 10.105 -2.942 -23.646 1.00 94.38 318 THR A C 1
ATOM 2499 O O . THR A 1 318 ? 9.035 -2.354 -23.539 1.00 94.38 318 THR A O 1
ATOM 2502 N N . ALA A 1 319 ? 11.084 -2.791 -22.752 1.00 95.50 319 ALA A N 1
ATOM 2503 C CA . ALA A 1 319 ? 10.954 -1.959 -21.557 1.00 95.50 319 ALA A CA 1
ATOM 2504 C C . ALA A 1 319 ? 10.790 -0.469 -21.915 1.00 95.50 319 ALA A C 1
ATOM 2506 O O . ALA A 1 319 ? 9.959 0.230 -21.329 1.00 95.50 319 ALA A O 1
ATOM 2507 N N . ILE A 1 320 ? 11.532 -0.000 -22.926 1.00 97.44 320 ILE A N 1
ATOM 2508 C CA . ILE A 1 320 ? 11.389 1.334 -23.521 1.00 97.44 320 ILE A CA 1
ATOM 2509 C C . ILE A 1 320 ? 9.942 1.550 -23.974 1.00 97.44 320 ILE A C 1
ATOM 2511 O O . ILE A 1 320 ? 9.335 2.550 -23.593 1.00 97.44 320 ILE A O 1
ATOM 2515 N N . ALA A 1 321 ? 9.365 0.604 -24.726 1.00 96.06 321 ALA A N 1
ATOM 2516 C CA . ALA A 1 321 ? 7.990 0.713 -25.212 1.00 96.06 321 ALA A CA 1
ATOM 2517 C C . ALA A 1 321 ? 6.976 0.858 -24.062 1.00 96.06 321 ALA A C 1
ATOM 2519 O O . ALA A 1 321 ? 6.073 1.687 -24.153 1.00 96.06 321 ALA A O 1
ATOM 2520 N N . PHE A 1 322 ? 7.153 0.121 -22.958 1.00 96.31 322 PHE A N 1
ATOM 2521 C CA . PHE A 1 322 ? 6.300 0.242 -21.768 1.00 96.31 322 PHE A CA 1
ATOM 2522 C C . PHE A 1 322 ? 6.390 1.634 -21.128 1.00 96.31 322 PHE A C 1
ATOM 2524 O O . PHE A 1 322 ? 5.361 2.266 -20.885 1.00 96.31 322 PHE A O 1
ATOM 2531 N N . SER A 1 323 ? 7.601 2.146 -20.872 1.00 97.31 323 SER A N 1
ATOM 2532 C CA . SER A 1 323 ? 7.762 3.479 -20.266 1.00 97.31 323 SER A CA 1
ATOM 2533 C C . SER A 1 323 ? 7.265 4.595 -21.183 1.00 97.31 323 SER A C 1
ATOM 2535 O O . SER A 1 323 ? 6.598 5.514 -20.715 1.00 97.31 323 SER A O 1
ATOM 2537 N N . GLN A 1 324 ? 7.539 4.510 -22.489 1.00 96.19 324 GLN A N 1
ATOM 2538 C CA . GLN A 1 324 ? 7.033 5.473 -23.472 1.00 96.19 324 GLN A CA 1
ATOM 2539 C C . GLN A 1 324 ? 5.508 5.485 -23.518 1.00 96.19 324 GLN A C 1
ATOM 2541 O O . GLN A 1 324 ? 4.909 6.561 -23.553 1.00 96.19 324 GLN A O 1
ATOM 2546 N N . HIS A 1 325 ? 4.886 4.303 -23.494 1.00 94.75 325 HIS A N 1
ATOM 2547 C CA . HIS A 1 325 ? 3.436 4.173 -23.493 1.00 94.75 325 HIS A CA 1
ATOM 2548 C C . HIS A 1 325 ? 2.823 4.851 -22.267 1.00 94.75 325 HIS A C 1
ATOM 2550 O O . HIS A 1 325 ? 2.034 5.776 -22.444 1.00 94.75 325 HIS A O 1
ATOM 2556 N N . ASN A 1 326 ? 3.230 4.493 -21.044 1.00 94.88 326 ASN A N 1
ATOM 2557 C CA . ASN A 1 326 ? 2.676 5.116 -19.833 1.00 94.88 326 ASN A CA 1
ATOM 2558 C C . ASN A 1 326 ? 2.923 6.631 -19.814 1.00 94.88 326 ASN A C 1
ATOM 2560 O O . ASN A 1 326 ? 2.001 7.401 -19.558 1.00 94.88 326 ASN A O 1
ATOM 2564 N N . LEU A 1 327 ? 4.129 7.082 -20.179 1.00 93.88 327 LEU A N 1
ATOM 2565 C CA . LEU A 1 327 ? 4.442 8.510 -20.248 1.00 93.88 327 LEU A CA 1
ATOM 2566 C C . LEU A 1 327 ? 3.543 9.254 -21.252 1.00 93.88 327 LEU A C 1
ATOM 2568 O O . LEU A 1 327 ? 3.169 10.400 -21.009 1.00 93.88 327 LEU A O 1
ATOM 2572 N N . SER A 1 328 ? 3.173 8.620 -22.370 1.00 91.19 328 SER A N 1
ATOM 2573 C CA . SER A 1 3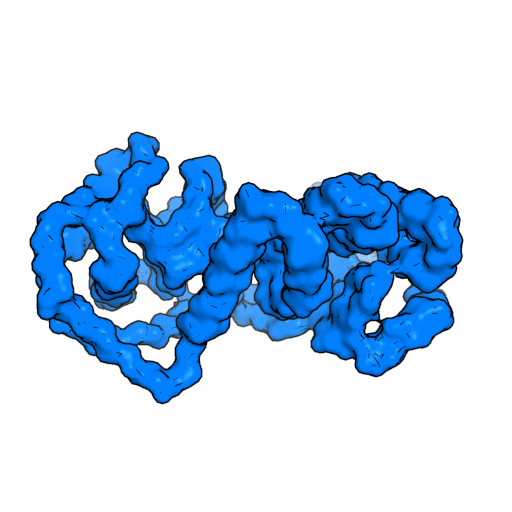28 ? 2.230 9.199 -23.336 1.00 91.19 328 SER A CA 1
ATOM 2574 C C . SER A 1 328 ? 0.817 9.353 -22.762 1.00 91.19 328 SER A C 1
ATOM 2576 O O . SER A 1 328 ? 0.182 10.376 -23.015 1.00 91.19 328 SER A O 1
ATOM 2578 N N . GLN A 1 329 ? 0.363 8.399 -21.938 1.00 88.50 329 GLN A N 1
ATOM 2579 C CA . GLN A 1 329 ? -0.939 8.474 -21.268 1.00 88.50 329 GLN A CA 1
ATOM 2580 C C . GLN A 1 329 ? -0.973 9.629 -20.259 1.00 88.50 329 GLN A C 1
ATOM 2582 O O . GLN A 1 329 ? -1.917 10.413 -20.256 1.00 88.50 329 GLN A O 1
ATOM 2587 N N . LEU A 1 330 ? 0.095 9.806 -19.472 1.00 88.44 330 LEU A N 1
ATOM 2588 C CA . LEU A 1 330 ? 0.216 10.936 -18.542 1.00 88.44 330 LEU A CA 1
ATOM 2589 C C . LEU A 1 330 ? 0.261 12.282 -19.279 1.00 88.44 330 LEU A C 1
ATOM 2591 O O . LEU A 1 330 ? -0.384 13.241 -18.865 1.00 88.44 330 LEU A O 1
ATOM 2595 N N . LYS A 1 331 ? 0.995 12.376 -20.395 1.00 85.50 331 LYS A N 1
ATOM 2596 C CA . LYS A 1 331 ? 1.058 13.615 -21.192 1.00 85.50 331 LYS A CA 1
ATOM 2597 C C . LYS A 1 331 ? -0.309 14.035 -21.725 1.00 85.50 331 LYS A C 1
ATOM 2599 O O . LYS A 1 331 ? -0.604 15.225 -21.716 1.00 85.50 331 LYS A O 1
ATOM 2604 N N . ALA A 1 332 ? -1.138 13.080 -22.145 1.00 81.25 332 ALA A N 1
ATOM 2605 C CA . ALA A 1 332 ? -2.492 13.357 -22.620 1.00 81.25 332 ALA A CA 1
ATOM 2606 C C . ALA A 1 332 ? -3.409 13.973 -21.543 1.00 81.25 332 ALA A C 1
ATOM 2608 O O . ALA A 1 332 ? -4.414 14.581 -21.893 1.00 81.25 332 ALA A O 1
ATOM 2609 N N . LEU A 1 333 ? -3.059 13.848 -20.257 1.00 74.44 333 LEU A N 1
ATOM 2610 C CA . LEU A 1 333 ? -3.794 14.446 -19.136 1.00 74.44 333 LEU A CA 1
ATOM 2611 C C . LEU A 1 333 ? -3.317 15.842 -18.758 1.00 74.44 333 LEU A C 1
ATOM 2613 O O . LEU A 1 333 ? -4.109 16.666 -18.312 1.00 74.44 333 LEU A O 1
ATOM 2617 N N . ILE A 1 334 ? -2.015 16.087 -18.895 1.00 71.25 334 ILE A N 1
ATOM 2618 C CA . ILE A 1 334 ? -1.387 17.355 -18.508 1.00 71.25 334 ILE A CA 1
ATOM 2619 C C . ILE A 1 334 ? -1.578 18.407 -19.606 1.00 71.25 334 ILE A C 1
ATOM 2621 O O . ILE A 1 334 ? -1.677 19.599 -19.316 1.00 71.25 334 ILE A O 1
ATOM 2625 N N . VAL A 1 335 ? -1.620 17.985 -20.874 1.00 65.06 335 VAL A N 1
ATOM 2626 C CA . VAL A 1 335 ? -1.863 18.895 -21.994 1.00 65.06 335 VAL A CA 1
ATOM 2627 C C . VAL A 1 335 ? -3.368 19.170 -22.081 1.00 65.06 335 VAL A C 1
ATOM 2629 O O . VAL A 1 335 ? -4.128 18.227 -22.308 1.00 65.06 335 VAL A O 1
ATOM 2632 N N . PRO A 1 336 ? -3.827 20.428 -21.924 1.00 48.44 336 PRO A N 1
ATOM 2633 C CA . PRO A 1 336 ? -5.231 20.752 -22.123 1.00 48.44 336 PRO A CA 1
ATOM 2634 C C . PRO A 1 336 ? -5.623 20.371 -23.549 1.00 48.44 336 PRO A C 1
ATOM 2636 O O . PRO A 1 336 ? -4.972 20.779 -24.511 1.00 48.44 336 PRO A O 1
ATOM 2639 N N . VAL A 1 337 ? -6.684 19.574 -23.683 1.00 50.16 337 VAL A N 1
ATOM 2640 C CA . VAL A 1 337 ? -7.308 19.317 -24.981 1.00 50.16 337 VAL A CA 1
ATOM 2641 C C . VAL A 1 337 ? -7.701 20.678 -25.552 1.00 50.16 337 VAL A C 1
ATOM 2643 O O . VAL A 1 337 ? -8.499 21.385 -24.936 1.00 50.16 337 VAL A O 1
ATOM 2646 N N . GLU A 1 338 ? -7.132 21.064 -26.698 1.00 45.31 338 GLU A N 1
ATOM 2647 C CA . GLU A 1 338 ? -7.620 22.223 -27.445 1.00 45.31 338 GLU A CA 1
ATOM 2648 C C . GLU A 1 338 ? -9.127 22.037 -27.649 1.00 45.31 338 GLU A C 1
ATOM 2650 O O . GLU A 1 338 ? -9.589 21.055 -28.237 1.00 45.31 338 GLU A O 1
ATOM 2655 N N . THR A 1 339 ? -9.908 22.961 -27.098 1.00 42.94 339 THR A N 1
ATOM 2656 C CA . THR A 1 339 ? -11.374 22.955 -27.048 1.00 42.94 339 THR A CA 1
ATOM 2657 C C . THR A 1 339 ? -12.020 23.179 -28.417 1.00 42.94 339 THR A C 1
ATOM 2659 O O . THR A 1 339 ? -13.105 23.744 -28.503 1.00 42.94 339 THR A O 1
ATOM 2662 N N . GLU A 1 340 ? -11.398 22.748 -29.513 1.00 40.66 340 GLU A N 1
ATOM 2663 C CA . GLU A 1 340 ? -11.921 23.012 -30.853 1.00 40.66 340 GLU A CA 1
ATOM 2664 C C . GLU A 1 340 ? -12.853 21.926 -31.393 1.00 40.66 340 GLU A C 1
ATOM 2666 O O . GLU A 1 340 ? -13.542 22.192 -32.369 1.00 40.66 340 GLU A O 1
ATOM 2671 N N . ASN A 1 341 ? -12.987 20.748 -30.766 1.00 41.94 341 ASN A N 1
ATOM 2672 C CA . ASN A 1 341 ? -13.914 19.711 -31.258 1.00 41.94 341 ASN A CA 1
ATOM 2673 C C . ASN A 1 341 ? -14.496 18.791 -30.165 1.00 41.94 341 ASN A C 1
ATOM 2675 O O . ASN A 1 341 ? -14.470 17.566 -30.296 1.00 41.94 341 ASN A O 1
ATOM 2679 N N . LEU A 1 342 ? -15.062 19.346 -29.088 1.00 39.50 342 LEU A N 1
ATOM 2680 C CA . LEU A 1 342 ? -15.950 18.556 -28.224 1.00 39.50 342 LEU A CA 1
ATOM 2681 C C . LEU A 1 342 ? -17.372 18.542 -28.821 1.00 39.50 342 LEU A C 1
ATOM 2683 O O . LEU A 1 342 ? -17.927 19.616 -29.069 1.00 39.50 342 LEU A O 1
ATOM 2687 N N . PRO A 1 343 ? -18.006 17.371 -29.043 1.00 40.66 343 PRO A N 1
ATOM 2688 C CA . PRO A 1 343 ? -19.438 17.326 -29.328 1.00 40.66 343 PRO A CA 1
ATOM 2689 C C . PRO A 1 343 ? -20.205 18.013 -28.185 1.00 40.66 343 PRO A C 1
ATOM 2691 O O . PRO A 1 343 ? -19.834 17.872 -27.022 1.00 40.66 343 PRO A O 1
ATOM 2694 N N . GLN A 1 344 ? -21.259 18.761 -28.531 1.00 39.19 344 GLN A N 1
ATOM 2695 C CA . GLN A 1 344 ? -22.017 19.738 -27.718 1.00 39.19 344 GLN A CA 1
ATOM 2696 C C . GLN A 1 344 ? -22.643 19.252 -26.384 1.00 39.19 344 GLN A C 1
ATOM 2698 O O . GLN A 1 344 ? -23.562 19.885 -25.873 1.00 39.19 344 GLN A O 1
ATOM 2703 N N . TYR A 1 345 ? -22.182 18.168 -25.763 1.00 39.56 345 TYR A N 1
ATOM 2704 C CA . TYR A 1 345 ? -22.781 17.649 -24.532 1.00 39.56 345 TYR A CA 1
ATOM 2705 C C . TYR A 1 345 ? -22.365 18.371 -23.238 1.00 39.56 345 TYR A C 1
ATOM 2707 O O . TYR A 1 345 ? -23.044 18.200 -22.232 1.00 39.56 345 TYR A O 1
ATOM 2715 N N . ASN A 1 346 ? -21.352 19.248 -23.250 1.00 38.56 346 ASN A N 1
ATOM 2716 C CA . ASN A 1 346 ? -20.833 19.895 -22.033 1.00 38.56 346 ASN A CA 1
ATOM 2717 C C . ASN A 1 346 ? -20.847 21.437 -22.080 1.00 38.56 346 ASN A C 1
ATOM 2719 O O . ASN A 1 346 ? -19.835 22.077 -21.825 1.00 38.56 346 ASN A O 1
ATOM 2723 N N . GLN A 1 347 ? -21.996 22.062 -22.359 1.00 33.28 347 GLN A N 1
ATOM 2724 C CA . GLN A 1 347 ? -22.182 23.516 -22.151 1.00 33.28 347 GLN A CA 1
ATOM 2725 C C . GLN A 1 347 ? -22.879 23.876 -20.824 1.00 33.28 347 GLN A C 1
ATOM 2727 O O . GLN A 1 347 ? -23.415 24.972 -20.687 1.00 33.28 347 GLN A O 1
ATOM 2732 N N . ARG A 1 348 ? -22.897 22.982 -19.825 1.00 34.34 348 ARG A N 1
ATOM 2733 C CA . ARG A 1 348 ? -23.590 23.239 -18.545 1.00 34.34 348 ARG A CA 1
ATOM 2734 C C . ARG A 1 348 ? -22.713 23.640 -17.358 1.00 34.34 348 ARG A C 1
ATOM 2736 O O . ARG A 1 348 ? -23.262 23.868 -16.289 1.00 34.34 348 ARG A O 1
ATOM 2743 N N . TYR A 1 349 ? -21.406 23.798 -17.549 1.00 39.25 349 TYR A N 1
ATOM 2744 C CA . TYR A 1 349 ? -20.484 24.222 -16.489 1.00 39.25 349 TYR A CA 1
ATOM 2745 C C . TYR A 1 349 ? -19.649 25.430 -16.918 1.00 39.25 349 TYR A C 1
ATOM 2747 O O . TYR A 1 349 ? -18.425 25.398 -16.949 1.00 39.25 349 TYR A O 1
ATOM 2755 N N . LEU A 1 350 ? -20.344 26.507 -17.273 1.00 32.53 350 LEU A N 1
ATOM 2756 C CA . LEU A 1 350 ? -19.822 27.859 -17.121 1.00 32.53 350 LEU A CA 1
ATOM 2757 C C . LEU A 1 350 ? -20.793 28.574 -16.190 1.00 32.53 350 LEU A C 1
ATOM 2759 O O . LEU A 1 350 ? -21.817 29.030 -16.681 1.00 32.53 350 LEU A O 1
ATOM 2763 N N . PHE A 1 351 ? -20.519 28.543 -14.882 1.00 35.16 351 PHE A N 1
ATOM 2764 C CA . PHE A 1 351 ? -20.708 29.610 -13.886 1.00 35.16 351 PHE A CA 1
ATOM 2765 C C . PHE A 1 351 ? -20.093 29.174 -12.558 1.00 35.16 351 PHE A C 1
ATOM 2767 O O . PHE A 1 351 ? -20.403 28.042 -12.119 1.00 35.16 351 PHE A O 1
#

Sequence (351 aa):
MSSSALSSTIEMALAGKVVARFVLEQGELLIGSDYGVILLPLQMALRSFEPILPTMEVYASVGQDDAIVQQVLGALDAHQSIEIFGCSNAESSFLLRSLAHQFEMEHGVLYLEQADVLEDVLQWMFEQLYRVPADVKASRAEIRAGLRDRQVLVLLNHPTLTGSEFEQLNQILPESLFVVASSKRRFFQADCAIEVSGLDEGSCQPQIRADRDPEAIFAESRLLRETLQAYVKQKRWAEVLRMVKSTEKVFAIAKWWGAWEQLLNLGLQAAWALEDEGAEAWALHQLGTLAFCQEQVTLGYDLLKQALDLRADLGEKTAIAFSQHNLSQLKALIVPVETENLPQYNQRYLF